Protein AF-A0A6M0QVZ8-F1 (afdb_monomer_lite)

Structure (mmCIF, N/CA/C/O backbone):
data_AF-A0A6M0QVZ8-F1
#
_entry.id   AF-A0A6M0QVZ8-F1
#
loop_
_atom_site.group_PDB
_atom_site.id
_atom_site.type_symbol
_atom_site.label_atom_id
_atom_site.label_alt_id
_atom_site.label_comp_id
_atom_site.label_asym_id
_atom_site.label_entity_id
_atom_site.label_seq_id
_atom_site.pdbx_PDB_ins_code
_atom_site.Cartn_x
_atom_site.Cartn_y
_atom_site.Cartn_z
_atom_site.occupancy
_atom_site.B_iso_or_equiv
_atom_site.auth_seq_id
_atom_site.auth_comp_id
_atom_site.auth_asym_id
_atom_site.auth_atom_id
_atom_site.pdbx_PDB_model_num
ATOM 1 N N . MET A 1 1 ? 9.422 -29.380 1.091 1.00 44.00 1 MET A N 1
ATOM 2 C CA . MET A 1 1 ? 10.441 -28.433 0.595 1.00 44.00 1 MET A CA 1
ATOM 3 C C . MET A 1 1 ? 9.765 -27.083 0.506 1.00 44.00 1 MET A C 1
ATOM 5 O O . MET A 1 1 ? 8.710 -27.016 -0.108 1.00 44.00 1 MET A O 1
ATOM 9 N N . THR A 1 2 ? 10.279 -26.068 1.195 1.00 66.38 2 THR A N 1
ATOM 10 C CA . THR A 1 2 ? 9.815 -24.686 1.028 1.00 66.38 2 THR A CA 1
ATOM 11 C C . THR A 1 2 ? 10.189 -24.216 -0.375 1.00 66.38 2 THR A C 1
ATOM 13 O O . THR A 1 2 ? 11.285 -24.520 -0.848 1.00 66.38 2 THR A O 1
ATOM 16 N N . GLU A 1 3 ? 9.277 -23.534 -1.065 1.00 75.44 3 GLU A N 1
ATOM 17 C CA . GLU A 1 3 ? 9.574 -22.976 -2.386 1.00 75.44 3 GLU A CA 1
ATOM 18 C C . GLU A 1 3 ? 10.752 -21.982 -2.286 1.00 75.44 3 GLU A C 1
ATOM 20 O O . GLU A 1 3 ? 10.872 -21.260 -1.284 1.00 75.44 3 GLU A O 1
ATOM 25 N N . PRO A 1 4 ? 11.669 -21.961 -3.272 1.00 84.06 4 PRO A N 1
ATOM 26 C CA . PRO A 1 4 ? 12.778 -21.015 -3.280 1.00 84.06 4 PRO A CA 1
ATOM 27 C C . PRO A 1 4 ? 12.235 -19.584 -3.328 1.00 84.06 4 PRO A C 1
ATOM 29 O O . PRO A 1 4 ? 11.342 -19.269 -4.110 1.00 84.06 4 PRO A O 1
ATOM 32 N N . MET A 1 5 ? 12.763 -18.721 -2.461 1.00 89.38 5 MET A N 1
ATOM 33 C CA . MET A 1 5 ? 12.290 -17.350 -2.292 1.00 89.38 5 MET A CA 1
ATOM 34 C C . MET A 1 5 ? 13.436 -16.451 -1.841 1.00 89.38 5 MET A C 1
ATOM 36 O O . MET A 1 5 ? 14.200 -16.847 -0.958 1.00 89.38 5 MET A O 1
ATOM 40 N N . ASN A 1 6 ? 13.544 -15.262 -2.438 1.00 91.56 6 ASN A N 1
ATOM 41 C CA . ASN A 1 6 ? 14.511 -14.245 -2.040 1.00 91.56 6 ASN A CA 1
ATOM 42 C C . ASN A 1 6 ? 14.346 -13.908 -0.547 1.00 91.56 6 ASN A C 1
ATOM 44 O O . ASN A 1 6 ? 13.226 -13.782 -0.046 1.00 91.56 6 ASN A O 1
ATOM 48 N N . GLU A 1 7 ? 15.470 -13.798 0.159 1.00 90.50 7 GLU A N 1
ATOM 49 C CA . GLU A 1 7 ? 15.498 -13.734 1.620 1.00 90.50 7 GLU A CA 1
ATOM 50 C C . GLU A 1 7 ? 14.922 -12.420 2.170 1.00 90.50 7 GLU A C 1
ATOM 52 O O . GLU A 1 7 ? 14.184 -12.452 3.156 1.00 90.50 7 GLU A O 1
ATOM 57 N N . ASP A 1 8 ? 15.167 -11.278 1.520 1.00 89.62 8 ASP A N 1
ATOM 58 C CA . ASP A 1 8 ? 14.584 -9.992 1.924 1.00 89.62 8 ASP A CA 1
ATOM 59 C C . ASP A 1 8 ? 13.060 -10.005 1.826 1.00 89.62 8 ASP A C 1
ATOM 61 O O . ASP A 1 8 ? 12.369 -9.575 2.755 1.00 89.62 8 ASP A O 1
ATOM 65 N N . LEU A 1 9 ? 12.519 -10.551 0.733 1.00 92.38 9 LEU A N 1
ATOM 66 C CA . LEU A 1 9 ? 11.072 -10.661 0.575 1.00 92.38 9 LEU A CA 1
ATOM 67 C C . LEU A 1 9 ? 10.489 -11.684 1.558 1.00 92.38 9 LEU A C 1
ATOM 69 O O . LEU A 1 9 ? 9.478 -11.403 2.207 1.00 92.38 9 LEU A O 1
ATOM 73 N N . ARG A 1 10 ? 11.150 -12.839 1.729 1.00 94.06 10 ARG A N 1
ATOM 74 C CA . ARG A 1 10 ? 10.747 -13.878 2.688 1.00 94.06 10 ARG A CA 1
ATOM 75 C C . ARG A 1 10 ? 10.616 -13.313 4.099 1.00 94.06 10 ARG A C 1
ATOM 77 O O . ARG A 1 10 ? 9.598 -13.552 4.744 1.00 94.06 10 ARG A O 1
ATOM 84 N N . ARG A 1 11 ? 11.596 -12.532 4.568 1.00 94.31 11 ARG A N 1
ATOM 85 C CA . ARG A 1 11 ? 11.562 -11.900 5.901 1.00 94.31 11 ARG A CA 1
ATOM 86 C C . ARG A 1 11 ? 10.326 -11.033 6.111 1.00 94.31 11 ARG A C 1
ATOM 88 O O . ARG A 1 11 ? 9.808 -10.983 7.222 1.00 94.31 11 ARG A O 1
ATOM 95 N N . VAL A 1 12 ? 9.843 -10.368 5.062 1.00 95.50 12 VAL A N 1
ATOM 96 C CA . VAL A 1 12 ? 8.622 -9.561 5.135 1.00 95.50 12 VAL A CA 1
ATOM 97 C C . VAL A 1 12 ? 7.388 -10.459 5.173 1.00 95.50 12 VAL A C 1
ATOM 99 O O . VAL A 1 12 ? 6.611 -10.375 6.125 1.00 95.50 12 VAL A O 1
ATOM 102 N N . VAL A 1 13 ? 7.201 -11.330 4.176 1.00 95.38 13 VAL A N 1
ATOM 103 C CA . VAL A 1 13 ? 5.939 -12.080 4.026 1.00 95.38 13 VAL A CA 1
ATOM 104 C C . VAL A 1 13 ? 5.769 -13.206 5.046 1.00 95.38 13 VAL A C 1
ATOM 106 O O . VAL A 1 13 ? 4.639 -13.562 5.377 1.00 95.38 13 VAL A O 1
ATOM 109 N N . GLU A 1 14 ? 6.867 -13.736 5.589 1.00 95.31 14 GLU A N 1
ATOM 110 C CA . GLU A 1 14 ? 6.849 -14.758 6.642 1.00 95.31 14 GLU A CA 1
ATOM 111 C C . GLU A 1 14 ? 6.973 -14.192 8.061 1.00 95.31 14 GLU A C 1
ATOM 113 O O . GLU A 1 14 ? 6.982 -14.963 9.028 1.00 95.31 14 GLU A O 1
ATOM 118 N N . SER A 1 15 ? 7.024 -12.863 8.205 1.00 96.31 15 SER A N 1
ATOM 119 C CA . SER A 1 15 ? 6.922 -12.213 9.514 1.00 96.31 15 SER A CA 1
ATOM 120 C C . SER A 1 15 ? 5.588 -12.543 10.192 1.00 96.31 15 SER A C 1
ATOM 122 O O . SER A 1 15 ? 4.581 -12.803 9.528 1.00 96.31 15 SER A O 1
ATOM 124 N N . ASN A 1 16 ? 5.559 -12.496 11.525 1.00 96.81 16 ASN A N 1
ATOM 125 C CA . ASN A 1 16 ? 4.337 -12.781 12.281 1.00 96.81 16 ASN A CA 1
ATOM 126 C C . ASN A 1 16 ? 3.203 -11.805 11.933 1.00 96.81 16 ASN A C 1
ATOM 128 O O . ASN A 1 16 ? 2.080 -12.242 11.726 1.00 96.81 16 ASN A O 1
ATOM 132 N N . MET A 1 17 ? 3.506 -10.514 11.748 1.00 96.12 17 MET A N 1
ATOM 133 C CA . MET A 1 17 ? 2.515 -9.532 11.286 1.00 96.12 17 MET A CA 1
ATOM 134 C C . MET A 1 17 ? 1.967 -9.883 9.899 1.00 96.12 17 MET A C 1
ATOM 136 O O . MET A 1 17 ? 0.767 -9.795 9.664 1.00 96.12 17 MET A O 1
ATOM 140 N N . ALA A 1 18 ? 2.818 -10.314 8.963 1.00 97.06 18 ALA A N 1
ATOM 141 C CA . ALA A 1 18 ? 2.336 -10.685 7.640 1.00 97.06 18 ALA A CA 1
ATOM 142 C C . ALA A 1 18 ? 1.493 -11.968 7.661 1.00 97.06 18 ALA A C 1
ATOM 144 O O . ALA A 1 18 ? 0.519 -12.065 6.919 1.00 97.06 18 ALA A O 1
ATOM 145 N N . LYS A 1 19 ? 1.833 -12.943 8.511 1.00 97.38 19 LYS A N 1
ATOM 146 C CA . LYS A 1 19 ? 1.004 -14.136 8.752 1.00 97.38 19 LYS A CA 1
ATOM 147 C C . LYS A 1 19 ? -0.358 -13.758 9.327 1.00 97.38 19 LYS A C 1
ATOM 149 O O . LYS A 1 19 ? -1.366 -14.137 8.742 1.00 97.38 19 LYS A O 1
ATOM 154 N N . TRP A 1 20 ? -0.368 -12.909 10.353 1.00 97.44 20 TRP A N 1
ATOM 155 C CA . TRP A 1 20 ? -1.579 -12.368 10.967 1.00 97.44 20 TRP A CA 1
ATOM 156 C C . TRP A 1 20 ? -2.523 -11.728 9.942 1.00 97.44 20 TRP A C 1
ATOM 158 O O . TRP A 1 20 ? -3.708 -12.053 9.886 1.00 97.44 20 TRP A O 1
ATOM 168 N N . VAL A 1 21 ? -1.986 -10.872 9.062 1.00 97.94 21 VAL A N 1
ATOM 169 C CA . VAL A 1 21 ? -2.771 -10.238 7.988 1.00 97.94 21 VAL A CA 1
ATOM 170 C C . VAL A 1 21 ? -3.310 -11.284 7.014 1.00 97.94 21 VAL A C 1
ATOM 172 O O . VAL A 1 21 ? -4.473 -11.213 6.625 1.00 97.94 21 VAL A O 1
ATOM 175 N N . ARG A 1 22 ? -2.484 -12.259 6.608 1.00 97.94 22 ARG A N 1
ATOM 176 C CA . ARG A 1 22 ? -2.878 -13.300 5.645 1.00 97.94 22 ARG A CA 1
ATOM 177 C C . ARG A 1 22 ? -3.995 -14.191 6.169 1.00 97.94 22 ARG A C 1
ATOM 179 O O . ARG A 1 22 ? -4.904 -14.507 5.410 1.00 97.94 22 ARG A O 1
ATOM 186 N N . GLU A 1 23 ? -3.950 -14.569 7.439 1.00 97.31 23 GLU A N 1
ATOM 187 C CA . GLU A 1 23 ? -4.995 -15.378 8.076 1.00 97.31 23 GLU A CA 1
ATOM 188 C C . GLU A 1 23 ? -6.338 -14.636 8.111 1.00 97.31 23 GLU A C 1
ATOM 190 O O . GLU A 1 23 ? -7.393 -15.233 7.897 1.00 97.31 23 GLU A O 1
ATOM 195 N N . ARG A 1 24 ? -6.300 -13.309 8.269 1.00 98.06 24 ARG A N 1
ATOM 196 C CA . ARG A 1 24 ? -7.487 -12.447 8.290 1.00 98.06 24 ARG A CA 1
ATOM 197 C C . ARG A 1 24 ? -8.003 -12.033 6.918 1.00 98.06 24 ARG A C 1
ATOM 199 O O . ARG A 1 24 ? -9.085 -11.465 6.840 1.00 98.06 24 ARG A O 1
ATOM 206 N N . ILE A 1 25 ? -7.328 -12.375 5.817 1.00 98.44 25 ILE A N 1
ATOM 207 C CA . ILE A 1 25 ? -7.862 -12.153 4.457 1.00 98.44 25 ILE A CA 1
ATOM 208 C C . ILE A 1 25 ? -9.250 -12.800 4.283 1.00 98.44 25 ILE A C 1
ATOM 210 O O . ILE A 1 25 ? -10.069 -12.316 3.499 1.00 98.44 25 ILE A O 1
ATOM 214 N N . GLU A 1 26 ? -9.549 -13.860 5.036 1.00 97.88 26 GLU A N 1
ATOM 215 C CA . GLU A 1 26 ? -10.830 -14.565 4.968 1.00 97.88 26 GLU A CA 1
ATOM 216 C C . GLU A 1 26 ? -12.038 -13.755 5.450 1.00 97.88 26 GLU A C 1
ATOM 218 O O . GLU A 1 26 ? -13.158 -14.047 5.030 1.00 97.88 26 GLU A O 1
ATOM 223 N N . ILE A 1 27 ? -11.839 -12.714 6.263 1.00 97.44 27 ILE A N 1
ATOM 224 C CA . ILE A 1 27 ? -12.940 -11.848 6.716 1.00 97.44 27 ILE A CA 1
ATOM 225 C C . ILE A 1 27 ? -13.372 -10.848 5.634 1.00 97.44 27 ILE A C 1
ATOM 227 O O . ILE A 1 27 ? -14.431 -10.226 5.736 1.00 97.44 27 ILE A O 1
ATOM 231 N N . LEU A 1 28 ? -12.524 -10.633 4.622 1.00 98.44 28 LEU A N 1
ATOM 232 C CA . LEU A 1 28 ? -12.759 -9.623 3.602 1.00 98.44 28 LEU A CA 1
ATOM 233 C C . LEU A 1 28 ? -13.979 -9.997 2.745 1.00 98.44 28 LEU A C 1
ATOM 235 O O . LEU A 1 28 ? -14.224 -11.181 2.489 1.00 98.44 28 LEU A O 1
ATOM 239 N N . PRO A 1 29 ? -14.706 -9.006 2.194 1.00 97.06 29 PRO A N 1
ATOM 240 C CA . PRO A 1 29 ? -15.721 -9.270 1.180 1.00 97.06 29 PRO A CA 1
ATOM 241 C C . PRO A 1 29 ? -15.155 -10.129 0.046 1.00 97.06 29 PRO A C 1
ATOM 243 O O . PRO A 1 29 ? -14.014 -9.932 -0.366 1.00 97.06 29 PRO A O 1
ATOM 246 N N . GLU A 1 30 ? -15.955 -11.034 -0.519 1.00 97.19 30 GLU A N 1
ATOM 247 C CA . GLU A 1 30 ? -15.489 -12.063 -1.464 1.00 97.19 30 GLU A CA 1
ATOM 248 C C . GLU A 1 30 ? -14.565 -11.520 -2.573 1.00 97.19 30 GLU A C 1
ATOM 250 O O . GLU A 1 30 ? -13.470 -12.037 -2.802 1.00 97.19 30 GLU A O 1
ATOM 255 N N . LYS A 1 31 ? -14.969 -10.426 -3.231 1.00 97.00 31 LYS A N 1
ATOM 256 C CA . LYS A 1 31 ? -14.158 -9.784 -4.275 1.00 97.00 31 LYS A CA 1
ATOM 257 C C . LYS A 1 31 ? -12.840 -9.218 -3.738 1.00 97.00 31 LYS A C 1
ATOM 259 O O . LYS A 1 31 ? -11.834 -9.315 -4.432 1.00 97.00 31 LYS A O 1
ATOM 264 N N . ALA A 1 32 ? -12.833 -8.634 -2.539 1.00 98.00 32 ALA A N 1
ATOM 265 C CA . ALA A 1 32 ? -11.618 -8.133 -1.898 1.00 98.00 32 ALA A CA 1
ATOM 266 C C . ALA A 1 32 ? -10.694 -9.288 -1.500 1.00 98.00 32 ALA A C 1
ATOM 268 O O . ALA A 1 32 ? -9.499 -9.229 -1.772 1.00 98.00 32 ALA A O 1
ATOM 269 N N . ARG A 1 33 ? -11.256 -10.376 -0.964 1.00 98.50 33 ARG A N 1
ATOM 270 C CA . ARG A 1 33 ? -10.526 -11.595 -0.607 1.00 98.50 33 ARG A CA 1
ATOM 271 C C . ARG A 1 33 ? -9.770 -12.191 -1.796 1.00 98.50 33 ARG A C 1
ATOM 273 O O . ARG A 1 33 ? -8.581 -12.474 -1.681 1.00 98.50 33 ARG A O 1
ATOM 280 N N . TYR A 1 34 ? -10.408 -12.322 -2.963 1.00 98.06 34 TYR A N 1
ATOM 281 C CA . TYR A 1 34 ? -9.721 -12.815 -4.167 1.00 98.06 34 TYR A CA 1
ATOM 282 C C . TYR A 1 34 ? -8.553 -11.920 -4.595 1.00 98.06 34 TYR A C 1
ATOM 284 O O . TYR A 1 34 ? -7.501 -12.423 -4.991 1.00 98.06 34 TYR A O 1
ATOM 292 N N . ARG A 1 35 ? -8.721 -10.596 -4.497 1.00 98.31 35 ARG A N 1
ATOM 293 C CA . ARG A 1 35 ? -7.663 -9.621 -4.801 1.00 98.31 35 ARG A CA 1
ATOM 294 C C . ARG A 1 35 ? -6.514 -9.710 -3.799 1.00 98.31 35 ARG A C 1
ATOM 296 O O . ARG A 1 35 ? -5.360 -9.739 -4.211 1.00 98.31 35 ARG A O 1
ATOM 303 N N . ALA A 1 36 ? -6.822 -9.836 -2.512 1.00 98.62 36 ALA A N 1
ATOM 304 C CA . ALA A 1 36 ? -5.834 -9.977 -1.451 1.00 98.62 36 ALA A CA 1
ATOM 305 C C . ALA A 1 36 ? -5.007 -11.265 -1.598 1.00 98.62 36 ALA A C 1
ATOM 307 O O . ALA A 1 36 ? -3.778 -11.210 -1.585 1.00 98.62 36 ALA A O 1
ATOM 308 N N . HIS A 1 37 ? -5.654 -12.407 -1.852 1.00 98.50 37 HIS A N 1
ATOM 309 C CA . HIS A 1 37 ? -4.953 -13.663 -2.153 1.00 98.50 37 HIS A CA 1
ATOM 310 C C . HIS A 1 37 ? -4.074 -13.552 -3.400 1.00 98.50 37 HIS A C 1
ATOM 312 O O . HIS A 1 37 ? -2.941 -14.035 -3.411 1.00 98.50 37 HIS A O 1
ATOM 318 N N . ASN A 1 38 ? -4.558 -12.874 -4.447 1.00 98.25 38 ASN A N 1
ATOM 319 C CA . ASN A 1 38 ? -3.757 -12.639 -5.643 1.00 98.25 38 ASN A CA 1
ATOM 320 C C . ASN A 1 38 ? -2.536 -11.751 -5.351 1.00 98.25 38 ASN A C 1
ATOM 322 O O . ASN A 1 38 ? -1.451 -12.060 -5.836 1.00 98.25 38 ASN A O 1
ATOM 326 N N . ALA A 1 39 ? -2.678 -10.712 -4.521 1.00 98.50 39 ALA A N 1
ATOM 327 C CA . ALA A 1 39 ? -1.566 -9.867 -4.088 1.00 98.50 39 ALA A CA 1
ATOM 328 C C . ALA A 1 39 ? -0.484 -10.681 -3.363 1.00 98.50 39 ALA A C 1
ATOM 330 O O . ALA A 1 39 ? 0.686 -10.623 -3.738 1.00 98.50 39 ALA A O 1
ATOM 331 N N . VAL A 1 40 ? -0.877 -11.511 -2.388 1.00 98.12 40 VAL A N 1
ATOM 332 C CA . VAL A 1 40 ? 0.046 -12.393 -1.654 1.00 98.12 40 VAL A CA 1
ATOM 333 C C . VAL A 1 40 ? 0.754 -13.352 -2.610 1.00 98.12 40 VAL A C 1
ATOM 335 O O . VAL A 1 40 ? 1.978 -13.455 -2.589 1.00 98.12 40 VAL A O 1
ATOM 338 N N . ARG A 1 41 ? 0.014 -14.014 -3.504 1.00 97.56 41 ARG A N 1
ATOM 339 C CA . ARG A 1 41 ? 0.598 -14.921 -4.501 1.00 97.56 41 ARG A CA 1
ATOM 340 C C . ARG A 1 41 ? 1.609 -14.216 -5.408 1.00 97.56 41 ARG A C 1
ATOM 342 O O . ARG A 1 41 ? 2.667 -14.772 -5.686 1.00 97.56 41 ARG A O 1
ATOM 349 N N . CYS A 1 42 ? 1.316 -12.987 -5.832 1.00 97.56 42 CYS A N 1
ATOM 350 C CA . CYS A 1 42 ? 2.236 -12.190 -6.639 1.00 97.56 42 CYS A CA 1
ATOM 351 C C . CYS A 1 42 ? 3.526 -11.837 -5.884 1.00 97.56 42 CYS A C 1
ATOM 353 O O . CYS A 1 42 ? 4.591 -11.855 -6.497 1.00 97.56 42 CYS A O 1
ATOM 355 N N . LEU A 1 43 ? 3.462 -11.588 -4.569 1.00 97.31 43 LEU A N 1
ATOM 356 C CA . LEU A 1 43 ? 4.657 -11.401 -3.735 1.00 97.31 43 LEU A CA 1
ATOM 357 C C . LEU A 1 43 ? 5.527 -12.666 -3.689 1.00 97.31 43 LEU A C 1
ATOM 359 O O . LEU A 1 43 ? 6.743 -12.573 -3.848 1.00 97.31 43 LEU A O 1
ATOM 363 N N . TYR A 1 44 ? 4.920 -13.848 -3.536 1.00 95.62 44 TYR A N 1
ATOM 364 C CA . TYR A 1 44 ? 5.658 -15.116 -3.605 1.00 95.62 44 TYR A CA 1
ATOM 365 C C . TYR A 1 44 ? 6.310 -15.325 -4.974 1.00 95.62 44 TYR A C 1
ATOM 367 O O . TYR A 1 44 ? 7.490 -15.663 -5.037 1.00 95.62 44 TYR A O 1
ATOM 375 N N . TRP A 1 45 ? 5.593 -15.058 -6.070 1.00 95.69 45 TRP A N 1
ATOM 376 C CA . TRP A 1 45 ? 6.168 -15.144 -7.416 1.00 95.69 45 TRP A CA 1
ATOM 377 C C . TRP A 1 45 ? 7.310 -14.150 -7.626 1.00 95.69 45 TRP A C 1
ATOM 379 O O . TRP A 1 45 ? 8.345 -14.539 -8.159 1.00 95.69 45 TRP A O 1
ATOM 389 N N . ALA A 1 46 ? 7.176 -12.905 -7.162 1.00 94.75 46 ALA A N 1
ATOM 390 C CA . ALA A 1 46 ? 8.260 -11.926 -7.210 1.00 94.75 46 ALA A CA 1
ATOM 391 C C . ALA A 1 46 ? 9.508 -12.422 -6.464 1.00 94.75 46 ALA A C 1
ATOM 393 O O . ALA A 1 46 ? 10.608 -12.395 -7.014 1.00 94.75 46 ALA A O 1
ATOM 394 N N . GLY A 1 47 ? 9.328 -12.929 -5.240 1.00 93.00 47 GLY A N 1
ATOM 395 C CA . GLY A 1 47 ? 10.417 -13.469 -4.430 1.00 93.00 47 GLY A CA 1
ATOM 396 C C . GLY A 1 47 ? 11.064 -14.707 -5.051 1.00 93.00 47 GLY A C 1
ATOM 397 O O . GLY A 1 47 ? 12.284 -14.833 -5.010 1.00 93.00 47 GLY A O 1
ATOM 398 N N . GLY A 1 48 ? 10.273 -15.597 -5.653 1.00 92.44 48 GLY A N 1
ATOM 399 C CA . GLY A 1 48 ? 10.762 -16.775 -6.371 1.00 92.44 48 GLY A CA 1
ATOM 400 C C . GLY A 1 48 ? 11.573 -16.410 -7.614 1.00 92.44 48 GLY A C 1
ATOM 401 O O . GLY A 1 48 ? 12.698 -16.879 -7.774 1.00 92.44 48 GLY A O 1
ATOM 402 N N . ILE A 1 49 ? 11.053 -15.510 -8.457 1.00 91.75 49 ILE A N 1
ATOM 403 C CA . ILE A 1 49 ? 11.747 -15.019 -9.660 1.00 91.75 49 ILE A CA 1
ATOM 404 C C . ILE A 1 49 ? 13.065 -14.341 -9.281 1.00 91.75 49 ILE A C 1
ATOM 406 O O . ILE A 1 49 ? 14.080 -14.581 -9.928 1.00 91.75 49 ILE A O 1
ATOM 410 N N . ALA A 1 50 ? 13.074 -13.546 -8.209 1.00 89.88 50 ALA A N 1
ATOM 411 C CA . ALA A 1 50 ? 14.281 -12.876 -7.738 1.00 89.88 50 ALA A CA 1
ATOM 412 C C . ALA A 1 50 ? 15.402 -13.846 -7.321 1.00 89.88 50 ALA A C 1
ATOM 414 O O . ALA A 1 50 ? 16.569 -13.488 -7.424 1.00 89.88 50 ALA A O 1
ATOM 415 N N . THR A 1 51 ? 15.099 -15.091 -6.925 1.00 87.94 51 THR A N 1
ATOM 416 C CA . THR A 1 51 ? 16.162 -16.085 -6.646 1.00 87.94 51 THR A CA 1
ATOM 417 C C . THR A 1 51 ? 16.953 -16.505 -7.881 1.00 87.94 51 THR A C 1
ATOM 419 O O . THR A 1 51 ? 18.034 -17.074 -7.757 1.00 87.94 51 THR A O 1
ATOM 422 N N . LEU A 1 52 ? 16.425 -16.234 -9.076 1.00 84.44 52 LEU A N 1
ATOM 423 C CA . LEU A 1 52 ? 17.083 -16.560 -10.335 1.00 84.44 52 LEU A CA 1
ATOM 424 C C . LEU A 1 52 ? 18.118 -15.502 -10.739 1.00 84.44 52 LEU A C 1
ATOM 426 O O . LEU A 1 52 ? 18.843 -15.718 -11.709 1.00 84.44 52 LEU A O 1
ATOM 430 N N . GLU A 1 53 ? 18.218 -14.378 -10.025 1.00 72.31 53 GLU A N 1
ATOM 431 C CA . GLU A 1 53 ? 19.157 -13.303 -10.358 1.00 72.31 53 GLU A CA 1
ATOM 432 C C . GLU A 1 53 ? 20.625 -13.768 -10.352 1.00 72.31 53 GLU A C 1
ATOM 434 O O . GLU A 1 53 ? 21.378 -13.408 -11.254 1.00 72.31 53 GLU A O 1
ATOM 439 N N . ASP A 1 54 ? 20.997 -14.666 -9.436 1.00 61.09 54 ASP A N 1
ATOM 440 C CA . ASP A 1 54 ? 22.353 -15.233 -9.349 1.00 61.09 54 ASP A CA 1
ATOM 441 C C . ASP A 1 54 ? 22.631 -16.340 -10.388 1.00 61.09 54 ASP A C 1
ATOM 443 O O . ASP A 1 54 ? 23.729 -16.906 -10.455 1.00 61.09 54 ASP A O 1
ATOM 447 N N . THR A 1 55 ? 21.650 -16.692 -11.227 1.00 55.97 55 THR A N 1
ATOM 448 C CA . THR A 1 55 ? 21.790 -17.792 -12.187 1.00 55.97 55 THR A CA 1
ATOM 449 C C . THR A 1 55 ? 22.363 -17.311 -13.522 1.00 55.97 55 THR A C 1
ATOM 451 O O . THR A 1 55 ? 21.640 -16.858 -14.392 1.00 55.97 55 THR A O 1
ATOM 454 N N . LYS A 1 56 ? 23.684 -17.456 -13.715 1.00 50.66 56 LYS A N 1
ATOM 455 C CA . LYS A 1 56 ? 24.385 -17.521 -15.025 1.00 50.66 56 LYS A CA 1
ATOM 456 C C . LYS A 1 56 ? 23.980 -16.504 -16.122 1.00 50.66 56 LYS A C 1
ATOM 458 O O . LYS A 1 56 ? 24.139 -16.808 -17.304 1.00 50.66 56 LYS A O 1
ATOM 463 N N . TYR A 1 57 ? 23.520 -15.304 -15.792 1.00 52.88 57 TYR A N 1
ATOM 464 C CA . TYR A 1 57 ? 23.385 -14.245 -16.793 1.00 52.88 57 TYR A CA 1
ATOM 465 C C . TYR A 1 57 ? 24.702 -13.485 -16.938 1.00 52.88 57 TYR A C 1
ATOM 467 O O . TYR A 1 57 ? 25.460 -13.341 -15.977 1.00 52.88 57 TYR A O 1
ATOM 475 N N . ARG A 1 58 ? 25.027 -13.066 -18.167 1.00 53.50 58 ARG A N 1
ATOM 476 C CA . ARG A 1 58 ? 26.263 -12.319 -18.428 1.00 53.50 58 ARG A CA 1
ATOM 477 C C . ARG A 1 58 ? 26.224 -11.007 -17.650 1.00 53.50 58 ARG A C 1
ATOM 479 O O . ARG A 1 58 ? 25.159 -10.430 -17.450 1.00 53.50 58 ARG A O 1
ATOM 486 N N . GLU A 1 59 ? 27.386 -10.524 -17.230 1.00 47.31 59 GLU A N 1
ATOM 487 C CA . GLU A 1 59 ? 27.528 -9.196 -16.636 1.00 47.31 59 GLU A CA 1
ATOM 488 C C . GLU A 1 59 ? 26.833 -8.150 -17.537 1.00 47.31 59 GLU A C 1
ATOM 490 O O . GLU A 1 59 ? 27.196 -7.987 -18.700 1.00 47.31 59 GLU A O 1
ATOM 495 N N . GLY A 1 60 ? 25.763 -7.519 -17.033 1.00 53.66 60 GLY A N 1
ATOM 496 C CA . GLY A 1 60 ? 24.909 -6.584 -17.789 1.00 53.66 60 GLY A CA 1
ATOM 497 C C . GLY A 1 60 ? 23.530 -7.117 -18.218 1.00 53.66 60 GLY A C 1
ATOM 498 O O . GLY A 1 60 ? 22.637 -6.319 -18.493 1.00 53.66 60 GLY A O 1
ATOM 499 N N . GLU A 1 61 ? 23.290 -8.430 -18.196 1.00 56.38 61 GLU A N 1
ATOM 500 C CA . GLU A 1 61 ? 22.001 -9.050 -18.541 1.00 56.38 61 GLU A CA 1
ATOM 501 C C . GLU A 1 61 ? 21.150 -9.276 -17.274 1.00 56.38 61 GLU A C 1
ATOM 503 O O . GLU A 1 61 ? 20.997 -10.384 -16.772 1.00 56.38 61 GLU A O 1
ATOM 508 N N . ARG A 1 62 ? 20.582 -8.201 -16.716 1.00 62.16 62 ARG A N 1
ATOM 509 C CA . ARG A 1 62 ? 19.742 -8.220 -15.494 1.00 62.16 62 ARG A CA 1
ATOM 510 C C . ARG A 1 62 ? 18.322 -8.763 -15.746 1.00 62.16 62 ARG A C 1
ATOM 512 O O . ARG A 1 62 ? 17.327 -8.120 -15.413 1.00 62.16 62 ARG A O 1
ATOM 519 N N . GLY A 1 63 ? 18.223 -9.937 -16.369 1.00 66.50 63 GLY A N 1
ATOM 520 C CA . GLY A 1 63 ? 16.993 -10.448 -16.988 1.00 66.50 63 GLY A CA 1
ATOM 521 C C . GLY A 1 63 ? 15.812 -10.664 -16.036 1.00 66.50 63 GLY A C 1
ATOM 522 O O . GLY A 1 63 ? 14.672 -10.421 -16.426 1.00 66.50 63 GLY A O 1
ATOM 523 N N . TYR A 1 64 ? 16.056 -11.067 -14.784 1.00 82.38 64 TYR A N 1
ATOM 524 C CA . TYR A 1 64 ? 14.982 -11.410 -13.838 1.00 82.38 64 TYR A CA 1
ATOM 525 C C . TYR A 1 64 ? 14.498 -10.253 -12.957 1.00 82.38 64 TYR A C 1
ATOM 527 O O . TYR A 1 64 ? 13.446 -10.371 -12.326 1.00 82.38 64 TYR A O 1
ATOM 535 N N . ARG A 1 65 ? 15.190 -9.106 -12.963 1.00 87.00 65 ARG A N 1
ATOM 536 C CA . ARG A 1 65 ? 14.760 -7.923 -12.200 1.00 87.00 65 ARG A CA 1
ATOM 537 C C . ARG A 1 65 ? 13.446 -7.368 -12.727 1.00 87.00 65 ARG A C 1
ATOM 539 O O . ARG A 1 65 ? 12.538 -7.090 -11.957 1.00 87.00 65 ARG A O 1
ATOM 546 N N . VAL A 1 66 ? 13.328 -7.266 -14.050 1.00 88.19 66 VAL A N 1
ATOM 547 C CA . VAL A 1 66 ? 12.108 -6.823 -14.739 1.00 88.19 66 VAL A CA 1
ATOM 548 C C . VAL A 1 66 ? 10.885 -7.661 -14.346 1.00 88.19 66 VAL A C 1
ATOM 550 O O . VAL A 1 66 ? 9.942 -7.088 -13.800 1.00 88.19 66 VAL A O 1
ATOM 553 N N . PRO A 1 67 ? 10.859 -8.994 -14.546 1.00 90.12 67 PRO A N 1
ATOM 554 C CA . PRO A 1 67 ? 9.696 -9.794 -14.178 1.00 90.12 67 PRO A CA 1
ATOM 555 C C . PRO A 1 67 ? 9.453 -9.832 -12.660 1.00 90.12 67 PRO A C 1
ATOM 557 O O . PRO A 1 67 ? 8.294 -9.825 -12.248 1.00 90.12 67 PRO A O 1
ATOM 560 N N . ALA A 1 68 ? 10.491 -9.797 -11.814 1.00 91.81 68 ALA A N 1
ATOM 561 C CA . ALA A 1 68 ? 10.307 -9.693 -10.362 1.00 91.81 68 ALA A CA 1
ATOM 562 C C . ALA A 1 68 ? 9.613 -8.374 -9.971 1.00 91.81 68 ALA A C 1
ATOM 564 O O . ALA A 1 68 ? 8.612 -8.384 -9.254 1.00 91.81 68 ALA A O 1
ATOM 565 N N . THR A 1 69 ? 10.077 -7.240 -10.503 1.00 91.12 69 THR A N 1
ATOM 566 C CA . THR A 1 69 ? 9.470 -5.920 -10.278 1.00 91.12 69 THR A CA 1
ATOM 567 C C . THR A 1 69 ? 8.065 -5.816 -10.879 1.00 91.12 69 THR A C 1
ATOM 569 O O . THR A 1 69 ? 7.177 -5.217 -10.269 1.00 91.12 69 THR A O 1
ATOM 572 N N . PHE A 1 70 ? 7.804 -6.446 -12.028 1.00 92.56 70 PHE A N 1
ATOM 573 C CA . PHE A 1 70 ? 6.449 -6.556 -12.576 1.00 92.56 70 PHE A CA 1
ATOM 574 C C . PHE A 1 70 ? 5.512 -7.248 -11.578 1.00 92.56 70 PHE A C 1
ATOM 576 O O . PHE A 1 70 ? 4.419 -6.755 -11.298 1.00 92.56 70 PHE A O 1
ATOM 583 N N . MET A 1 71 ? 5.948 -8.368 -10.997 1.00 94.88 71 MET A N 1
ATOM 584 C CA . MET A 1 71 ? 5.141 -9.100 -10.027 1.00 94.88 71 MET A CA 1
ATOM 585 C C . MET A 1 71 ? 4.940 -8.329 -8.716 1.00 94.88 71 MET A C 1
ATOM 587 O O . MET A 1 71 ? 3.831 -8.337 -8.182 1.00 94.88 71 MET A O 1
ATOM 591 N N . LEU A 1 72 ? 5.958 -7.607 -8.234 1.00 94.38 72 LEU A N 1
ATOM 592 C CA . LEU A 1 72 ? 5.843 -6.714 -7.071 1.00 94.38 72 LEU A CA 1
ATOM 593 C C . LEU A 1 72 ? 4.818 -5.600 -7.290 1.00 94.38 72 LEU A C 1
ATOM 595 O O . LEU A 1 72 ? 3.932 -5.386 -6.464 1.00 94.38 72 LEU A O 1
ATOM 599 N N . THR A 1 73 ? 4.931 -4.888 -8.412 1.00 94.06 73 THR A N 1
ATOM 600 C CA . THR A 1 73 ? 4.016 -3.787 -8.744 1.00 94.06 73 THR A CA 1
ATOM 601 C C . THR A 1 73 ? 2.591 -4.301 -8.923 1.00 94.06 73 THR A C 1
ATOM 603 O O . THR A 1 73 ? 1.649 -3.687 -8.421 1.00 94.06 73 THR A O 1
ATOM 606 N N . HIS A 1 74 ? 2.423 -5.474 -9.543 1.00 95.38 74 HIS A N 1
ATOM 607 C CA . HIS A 1 74 ? 1.121 -6.124 -9.641 1.00 95.38 74 HIS A CA 1
ATOM 608 C C . HIS A 1 74 ? 0.561 -6.538 -8.269 1.00 95.38 74 HIS A C 1
ATOM 610 O O . HIS A 1 74 ? -0.636 -6.385 -8.035 1.00 95.38 74 HIS A O 1
ATOM 616 N N . ALA A 1 75 ? 1.399 -6.999 -7.337 1.00 97.56 75 ALA A N 1
ATOM 617 C CA . ALA A 1 75 ? 0.957 -7.331 -5.985 1.00 97.56 75 ALA A CA 1
ATOM 618 C C . ALA A 1 75 ? 0.360 -6.117 -5.257 1.00 97.56 75 ALA A C 1
ATOM 620 O O . ALA A 1 75 ? -0.751 -6.197 -4.732 1.00 97.56 75 ALA A O 1
ATOM 621 N N . LEU A 1 76 ? 1.056 -4.976 -5.286 1.00 97.44 76 LEU A N 1
ATOM 622 C CA . LEU A 1 76 ? 0.576 -3.736 -4.672 1.00 97.44 76 LEU A CA 1
ATOM 623 C C . LEU A 1 76 ? -0.727 -3.248 -5.318 1.00 97.44 76 LEU A C 1
ATOM 625 O O . LEU A 1 76 ? -1.660 -2.831 -4.635 1.00 97.44 76 LEU A O 1
ATOM 629 N N . GLU A 1 77 ? -0.808 -3.329 -6.641 1.00 96.50 77 GLU A N 1
ATOM 630 C CA . GLU A 1 77 ? -2.005 -3.025 -7.417 1.00 96.50 77 GLU A CA 1
ATOM 631 C C . GLU A 1 77 ? -3.231 -3.872 -7.014 1.00 96.50 77 GLU A C 1
ATOM 633 O O . GLU A 1 77 ? -4.360 -3.378 -6.986 1.00 96.50 77 GLU A O 1
ATOM 638 N N . GLU A 1 78 ? -3.041 -5.161 -6.739 1.00 98.12 78 GLU A N 1
ATOM 639 C CA . GLU A 1 78 ? -4.117 -6.047 -6.286 1.00 98.12 78 GLU A CA 1
ATOM 640 C C . GLU A 1 78 ? -4.469 -5.795 -4.815 1.00 98.12 78 GLU A C 1
ATOM 642 O O . GLU A 1 78 ? -5.650 -5.814 -4.462 1.00 98.12 78 GLU A O 1
ATOM 647 N N . ALA A 1 79 ? -3.488 -5.455 -3.974 1.00 98.62 79 ALA A N 1
ATOM 648 C CA . ALA A 1 79 ? -3.731 -5.055 -2.591 1.00 98.62 79 ALA A CA 1
ATOM 649 C C . ALA A 1 79 ? -4.584 -3.780 -2.509 1.00 98.62 79 ALA A C 1
ATOM 651 O O . ALA A 1 79 ? -5.567 -3.746 -1.769 1.00 98.62 79 ALA A O 1
ATOM 652 N N . VAL A 1 80 ? -4.293 -2.755 -3.321 1.00 98.31 80 VAL A N 1
ATOM 653 C CA . VAL A 1 80 ? -5.134 -1.545 -3.345 1.00 98.31 80 VAL A CA 1
ATOM 654 C C . VAL A 1 80 ? -6.519 -1.812 -3.932 1.00 98.31 80 VAL A C 1
ATOM 656 O O . VAL A 1 80 ? -7.498 -1.196 -3.513 1.00 98.31 80 VAL A O 1
ATOM 659 N N . ALA A 1 81 ? -6.647 -2.760 -4.866 1.00 98.19 81 ALA A N 1
ATOM 660 C CA . ALA A 1 81 ? -7.956 -3.188 -5.348 1.00 98.19 81 ALA A CA 1
ATOM 661 C C . ALA A 1 81 ? -8.770 -3.866 -4.232 1.00 98.19 81 ALA A C 1
ATOM 663 O O . ALA A 1 81 ? -9.964 -3.588 -4.107 1.00 98.19 81 ALA A O 1
ATOM 664 N N . ALA A 1 82 ? -8.133 -4.700 -3.400 1.00 98.62 82 ALA A N 1
ATOM 665 C CA . ALA A 1 82 ? -8.758 -5.271 -2.209 1.00 98.62 82 ALA A CA 1
ATOM 666 C C . ALA A 1 82 ? -9.206 -4.169 -1.236 1.00 98.62 82 ALA A C 1
ATOM 668 O O . ALA A 1 82 ? -10.373 -4.148 -0.855 1.00 98.62 82 ALA A O 1
ATOM 669 N N . LEU A 1 83 ? -8.329 -3.203 -0.935 1.00 98.50 83 LEU A N 1
ATOM 670 C CA . LEU A 1 83 ? -8.629 -2.051 -0.078 1.00 98.50 83 LEU A CA 1
ATOM 671 C C . LEU A 1 83 ? -9.864 -1.275 -0.555 1.00 98.50 83 LEU A C 1
ATOM 673 O O . LEU A 1 83 ? -10.770 -1.014 0.233 1.00 98.50 83 LEU A O 1
ATOM 677 N N . VAL A 1 84 ? -9.935 -0.925 -1.844 1.00 98.25 84 VAL A N 1
ATOM 678 C CA . VAL A 1 84 ? -11.077 -0.175 -2.396 1.00 98.25 84 VAL A CA 1
ATOM 679 C C . VAL A 1 84 ? -12.371 -0.978 -2.285 1.00 98.25 84 VAL A C 1
ATOM 681 O O . VAL A 1 84 ? -13.417 -0.411 -1.963 1.00 98.25 84 VAL A O 1
ATOM 684 N N . VAL A 1 85 ? -12.328 -2.285 -2.553 1.00 97.94 85 VAL A N 1
ATOM 685 C CA . VAL A 1 85 ? -13.511 -3.146 -2.424 1.00 97.94 85 VAL A CA 1
ATOM 686 C C . VAL A 1 85 ? -13.946 -3.252 -0.960 1.00 97.94 85 VAL A C 1
ATOM 688 O O . VAL A 1 85 ? -15.127 -3.047 -0.690 1.00 97.94 85 VAL A O 1
ATOM 691 N N . SER A 1 86 ? -13.024 -3.476 -0.020 1.00 97.88 86 SER A N 1
ATOM 692 C CA . SER A 1 86 ? -13.326 -3.475 1.419 1.00 97.88 86 SER A CA 1
ATOM 693 C C . SER A 1 86 ? -13.929 -2.144 1.864 1.00 97.88 86 SER A C 1
ATOM 695 O O . SER A 1 86 ? -15.001 -2.118 2.461 1.00 97.88 86 SER A O 1
ATOM 697 N N . ALA A 1 87 ? -13.328 -1.019 1.472 1.00 97.44 87 ALA A N 1
ATOM 698 C CA . ALA A 1 87 ? -13.829 0.313 1.797 1.00 97.44 87 ALA A CA 1
ATOM 699 C C . ALA A 1 87 ? -15.271 0.539 1.296 1.00 97.44 87 ALA A C 1
ATOM 701 O O . ALA A 1 87 ? -16.102 1.099 2.017 1.00 97.44 87 ALA A O 1
ATOM 702 N N . ARG A 1 88 ? -15.614 0.065 0.087 1.00 96.56 88 ARG A N 1
ATOM 703 C CA . ARG A 1 88 ? -16.987 0.163 -0.452 1.00 96.56 88 ARG A CA 1
ATOM 704 C C . ARG A 1 88 ? -18.015 -0.598 0.385 1.00 96.56 88 ARG A C 1
ATOM 706 O O . ARG A 1 88 ? -19.148 -0.127 0.495 1.00 96.56 88 ARG A O 1
ATOM 713 N N . GLU A 1 89 ? -17.633 -1.741 0.946 1.00 96.25 89 GLU A N 1
ATOM 714 C CA . GLU A 1 89 ? -18.516 -2.614 1.732 1.00 96.25 89 GLU A CA 1
ATOM 715 C C . GLU A 1 89 ? -18.528 -2.289 3.237 1.00 96.25 89 GLU A C 1
ATOM 717 O O . GLU A 1 89 ? -19.424 -2.747 3.954 1.00 96.25 89 GLU A O 1
ATOM 722 N N . SER A 1 90 ? -17.591 -1.457 3.704 1.00 94.69 90 SER A N 1
ATOM 723 C CA . SER A 1 90 ? -17.417 -1.096 5.119 1.00 94.69 90 SER A CA 1
ATOM 724 C C . SER A 1 90 ? -17.807 0.344 5.482 1.00 94.69 90 SER A C 1
ATOM 726 O O . SER A 1 90 ? -17.438 0.830 6.544 1.00 94.69 90 SER A O 1
ATOM 728 N N . GLY A 1 91 ? -18.573 1.037 4.631 1.00 93.38 91 GLY A N 1
ATOM 729 C CA . GLY A 1 91 ? -19.145 2.358 4.955 1.00 93.38 91 GLY A CA 1
ATOM 730 C C . GLY A 1 91 ? -18.556 3.543 4.184 1.00 93.38 91 GLY A C 1
ATOM 731 O O . GLY A 1 91 ? -19.122 4.630 4.218 1.00 93.38 91 GLY A O 1
ATOM 732 N N . TYR A 1 92 ? -17.513 3.337 3.375 1.00 95.88 92 TYR A N 1
ATOM 733 C CA . TYR A 1 92 ? -16.869 4.390 2.572 1.00 95.88 92 TYR A CA 1
ATOM 734 C C . TYR A 1 92 ? -17.379 4.434 1.124 1.00 95.88 92 TYR A C 1
ATOM 736 O O . TYR A 1 92 ? -16.700 4.933 0.221 1.00 95.88 92 TYR A O 1
ATOM 744 N N . ARG A 1 93 ? -18.579 3.900 0.863 1.00 94.75 93 ARG A N 1
ATOM 745 C CA . ARG A 1 93 ? -19.129 3.698 -0.491 1.00 94.75 93 ARG A CA 1
ATOM 746 C C . ARG A 1 93 ? -19.075 4.956 -1.361 1.00 94.75 93 ARG A C 1
ATOM 748 O O . ARG A 1 93 ? -18.668 4.877 -2.520 1.00 94.75 93 ARG A O 1
ATOM 755 N N . GLU A 1 94 ? -19.448 6.109 -0.811 1.00 94.69 94 GLU A N 1
ATOM 756 C CA . GLU A 1 94 ? -19.565 7.366 -1.563 1.00 94.69 94 GLU A CA 1
ATOM 757 C C . GLU A 1 94 ? -18.228 7.891 -2.098 1.00 94.69 94 GLU A C 1
ATOM 759 O O . GLU A 1 94 ? -18.177 8.452 -3.199 1.00 94.69 94 GLU A O 1
ATOM 764 N N . VAL A 1 95 ? -17.139 7.688 -1.352 1.00 94.56 95 VAL A N 1
ATOM 765 C CA . VAL A 1 95 ? -15.787 8.060 -1.785 1.00 94.56 95 VAL A CA 1
ATOM 766 C C . VAL A 1 95 ? -15.146 6.937 -2.603 1.00 94.56 95 VAL A C 1
ATOM 768 O O . VAL A 1 95 ? -14.639 7.186 -3.697 1.00 94.56 95 VAL A O 1
ATOM 771 N N . ALA A 1 96 ? -15.261 5.684 -2.161 1.00 95.81 96 ALA A N 1
ATOM 772 C CA . ALA A 1 96 ? -14.602 4.540 -2.785 1.00 95.81 96 ALA A CA 1
ATOM 773 C C . ALA A 1 96 ? -15.169 4.179 -4.172 1.00 95.81 96 ALA A C 1
ATOM 775 O O . ALA A 1 96 ? -14.469 3.589 -4.998 1.00 95.81 96 ALA A O 1
ATOM 776 N N . ARG A 1 97 ? -16.418 4.552 -4.490 1.00 95.81 97 ARG A N 1
ATOM 777 C CA . ARG A 1 97 ? -16.976 4.400 -5.851 1.00 95.81 97 ARG A CA 1
ATOM 778 C C . ARG A 1 97 ? -16.331 5.331 -6.883 1.00 95.81 97 ARG A C 1
ATOM 780 O O . ARG A 1 97 ? -16.401 5.050 -8.075 1.00 95.81 97 ARG A O 1
ATOM 787 N N . LYS A 1 98 ? -15.718 6.439 -6.443 1.00 96.75 98 LYS A N 1
ATOM 788 C CA . LYS A 1 98 ? -15.053 7.403 -7.337 1.00 96.75 98 LYS A CA 1
ATOM 789 C C . LYS A 1 98 ? -13.713 6.867 -7.847 1.00 96.75 98 LYS A C 1
ATOM 791 O O . LYS A 1 98 ? -13.314 7.191 -8.962 1.00 96.75 98 LYS A O 1
ATOM 796 N N . VAL A 1 99 ? -13.068 5.994 -7.072 1.00 96.56 99 VAL A N 1
ATOM 797 C CA . VAL A 1 99 ? -11.868 5.259 -7.480 1.00 96.56 99 VAL A CA 1
ATOM 798 C C . VAL A 1 99 ? -12.294 4.024 -8.273 1.00 96.56 99 VAL A C 1
ATOM 800 O O . VAL A 1 99 ? -12.762 3.035 -7.712 1.00 96.56 99 VAL A O 1
ATOM 803 N N . ARG A 1 100 ? -12.169 4.081 -9.600 1.00 94.25 100 ARG A N 1
ATOM 804 C CA . ARG A 1 100 ? -12.483 2.963 -10.509 1.00 94.25 100 ARG A CA 1
ATOM 805 C C . ARG A 1 100 ? -11.273 2.040 -10.632 1.00 94.25 100 ARG A C 1
ATOM 807 O O . ARG A 1 100 ? -10.340 2.394 -11.334 1.00 94.25 100 ARG A O 1
ATOM 814 N N . ILE A 1 101 ? -11.281 0.883 -9.978 1.00 92.50 101 ILE A N 1
ATOM 815 C CA . ILE A 1 101 ? -10.148 -0.066 -9.982 1.00 92.50 101 ILE A CA 1
ATOM 816 C C . ILE A 1 101 ? -9.914 -0.735 -11.345 1.00 92.50 101 ILE A C 1
ATOM 818 O O . ILE A 1 101 ? -8.838 -1.272 -11.592 1.00 92.50 101 ILE A O 1
ATOM 822 N N . GLU A 1 102 ? -10.910 -0.697 -12.231 1.00 92.12 102 GLU A N 1
ATOM 823 C CA . GLU A 1 102 ? -10.807 -1.137 -13.624 1.00 92.12 102 GLU A CA 1
ATOM 824 C C . GLU A 1 102 ? -10.071 -0.108 -14.495 1.00 92.12 102 GLU A C 1
ATOM 826 O O . GLU A 1 102 ? -9.579 -0.437 -15.571 1.00 92.12 102 GLU A O 1
ATOM 831 N N . ASP A 1 103 ? -9.996 1.142 -14.033 1.00 93.44 103 ASP A N 1
ATOM 832 C CA . ASP A 1 103 ? -9.189 2.181 -14.654 1.00 93.44 103 ASP A CA 1
ATOM 833 C C . ASP A 1 103 ? -7.754 2.061 -14.144 1.00 93.44 103 ASP A C 1
ATOM 835 O O . ASP A 1 103 ? -7.463 2.311 -12.968 1.00 93.44 103 ASP A O 1
ATOM 839 N N . HIS A 1 104 ? -6.854 1.674 -15.046 1.00 90.56 104 HIS A N 1
ATOM 840 C CA . HIS A 1 104 ? -5.461 1.426 -14.705 1.00 90.56 104 HIS A CA 1
ATOM 841 C C . HIS A 1 104 ? -4.799 2.640 -14.040 1.00 90.56 104 HIS A C 1
ATOM 843 O O . HIS A 1 104 ? -4.071 2.448 -13.072 1.00 90.56 104 HIS A O 1
ATOM 849 N N . TYR A 1 105 ? -5.127 3.870 -14.457 1.00 93.62 105 TYR A N 1
ATOM 850 C CA . TYR A 1 105 ? -4.550 5.083 -13.870 1.00 93.62 105 TYR A CA 1
ATOM 851 C C . TYR A 1 105 ? -5.026 5.329 -12.442 1.00 93.62 105 TYR A C 1
ATOM 853 O O . TYR A 1 105 ? -4.242 5.780 -11.617 1.00 93.62 105 TYR A O 1
ATOM 861 N N . HIS A 1 106 ? -6.283 5.019 -12.106 1.00 94.81 106 HIS A N 1
ATOM 862 C CA . HIS A 1 106 ? -6.715 5.079 -10.705 1.00 94.81 106 HIS A CA 1
ATOM 863 C C . HIS A 1 106 ? -5.974 4.050 -9.858 1.00 94.81 106 HIS A C 1
ATOM 865 O O . HIS A 1 106 ? -5.543 4.374 -8.754 1.00 94.81 106 HIS A O 1
ATOM 871 N N . LYS A 1 107 ? -5.833 2.820 -10.368 1.00 94.38 107 LYS A N 1
ATOM 872 C CA . LYS A 1 107 ? -5.188 1.736 -9.625 1.00 94.38 107 LYS A CA 1
ATOM 873 C C . LYS A 1 107 ? -3.720 2.063 -9.342 1.00 94.38 107 LYS A C 1
ATOM 875 O O . LYS A 1 107 ? -3.309 2.002 -8.190 1.00 94.38 107 LYS A O 1
ATOM 880 N N . THR A 1 108 ? -2.966 2.493 -10.354 1.00 94.06 108 THR A N 1
ATOM 881 C CA . THR A 1 108 ? -1.546 2.846 -10.196 1.00 94.06 108 THR A CA 1
ATOM 882 C C . THR A 1 108 ? -1.340 4.123 -9.383 1.00 94.06 108 THR A C 1
ATOM 884 O O . THR A 1 108 ? -0.422 4.170 -8.568 1.00 94.06 108 THR A O 1
ATOM 887 N N . THR A 1 109 ? -2.213 5.131 -9.529 1.00 96.56 109 THR A N 1
ATOM 888 C CA . THR A 1 109 ? -2.174 6.347 -8.691 1.00 96.56 109 THR A CA 1
ATOM 889 C C . THR A 1 109 ? -2.396 6.004 -7.223 1.00 96.56 109 THR A C 1
ATOM 891 O O . THR A 1 109 ? -1.663 6.493 -6.371 1.00 96.56 109 THR A O 1
ATOM 894 N N . LEU A 1 110 ? -3.366 5.135 -6.917 1.00 97.44 110 LEU A N 1
ATOM 895 C CA . LEU A 1 110 ? -3.615 4.696 -5.546 1.00 97.44 110 LEU A CA 1
ATOM 896 C C . LEU A 1 110 ? -2.443 3.876 -4.992 1.00 97.44 110 LEU A C 1
ATOM 898 O O . LEU A 1 110 ? -2.038 4.103 -3.860 1.00 97.44 110 LEU A O 1
ATOM 902 N N . SER A 1 111 ? -1.865 2.963 -5.780 1.00 96.19 111 SER A N 1
ATOM 903 C CA . SER A 1 111 ? -0.662 2.215 -5.386 1.00 96.19 111 SER A CA 1
ATOM 904 C C . SER A 1 111 ? 0.499 3.140 -5.023 1.00 96.19 111 SER A C 1
ATOM 906 O O . SER A 1 111 ? 1.095 2.975 -3.961 1.00 96.19 111 SER A O 1
ATOM 908 N N . TRP A 1 112 ? 0.784 4.134 -5.868 1.00 95.75 112 TRP A N 1
ATOM 909 C CA . TRP A 1 112 ? 1.810 5.137 -5.588 1.00 95.75 112 TRP A CA 1
ATOM 910 C C . TRP A 1 112 ? 1.479 5.952 -4.333 1.00 95.75 112 TRP A C 1
ATOM 912 O O . TRP A 1 112 ? 2.313 6.056 -3.439 1.00 95.75 112 TRP A O 1
ATOM 922 N N . LEU A 1 113 ? 0.245 6.442 -4.201 1.00 96.19 113 LEU A N 1
ATOM 923 C CA . LEU A 1 113 ? -0.174 7.214 -3.033 1.00 96.19 113 LEU A CA 1
ATOM 924 C C . LEU A 1 113 ? -0.093 6.408 -1.727 1.00 96.19 113 LEU A C 1
ATOM 926 O O . LEU A 1 113 ? 0.272 6.959 -0.693 1.00 96.19 113 LEU A O 1
ATOM 930 N N . CYS A 1 114 ? -0.402 5.110 -1.746 1.00 96.12 114 CYS A N 1
ATOM 931 C CA . CYS A 1 114 ? -0.206 4.244 -0.584 1.00 96.12 114 CYS A CA 1
ATOM 932 C C . CYS A 1 114 ? 1.279 4.131 -0.204 1.00 96.12 114 CYS A C 1
ATOM 934 O O . CYS A 1 114 ? 1.593 4.135 0.984 1.00 96.12 114 CYS A O 1
ATOM 936 N N . ALA A 1 115 ? 2.190 4.070 -1.181 1.00 93.25 115 ALA A N 1
ATOM 937 C CA . ALA A 1 115 ? 3.627 4.091 -0.913 1.00 93.25 115 ALA A CA 1
ATOM 938 C C . ALA A 1 115 ? 4.077 5.436 -0.312 1.00 93.25 115 ALA A C 1
ATOM 940 O O . ALA A 1 115 ? 4.810 5.437 0.677 1.00 93.25 115 ALA A O 1
ATOM 941 N N . GLU A 1 116 ? 3.575 6.563 -0.829 1.00 93.44 116 GLU A N 1
ATOM 942 C CA . GLU A 1 116 ? 3.825 7.897 -0.257 1.00 93.44 116 GLU A CA 1
ATOM 943 C C . GLU A 1 116 ? 3.287 8.013 1.174 1.00 93.44 116 GLU A C 1
ATOM 945 O O . GLU A 1 116 ? 3.980 8.495 2.065 1.00 93.44 116 GLU A O 1
ATOM 950 N N . ALA A 1 117 ? 2.076 7.516 1.432 1.00 91.56 117 ALA A N 1
ATOM 951 C CA . ALA A 1 117 ? 1.489 7.516 2.768 1.00 91.56 117 ALA A CA 1
ATOM 952 C C . ALA A 1 117 ? 2.335 6.700 3.756 1.00 91.56 117 ALA A C 1
ATOM 954 O O . ALA A 1 117 ? 2.606 7.163 4.862 1.00 91.56 117 ALA A O 1
ATOM 955 N N . VAL A 1 118 ? 2.812 5.518 3.349 1.00 89.19 118 VAL A N 1
ATOM 956 C CA . VAL A 1 118 ? 3.738 4.709 4.156 1.00 89.19 118 VAL A CA 1
ATOM 957 C C . VAL A 1 118 ? 5.049 5.456 4.410 1.00 89.19 118 VAL A C 1
ATOM 959 O O . VAL A 1 118 ? 5.558 5.409 5.528 1.00 89.19 118 VAL A O 1
ATOM 962 N N . ALA A 1 119 ? 5.594 6.161 3.415 1.00 88.44 119 ALA A N 1
ATOM 963 C CA . ALA A 1 119 ? 6.796 6.972 3.591 1.00 88.44 119 ALA A CA 1
ATOM 964 C C . ALA A 1 119 ? 6.572 8.110 4.603 1.00 88.44 119 ALA A C 1
ATOM 966 O O . ALA A 1 119 ? 7.355 8.246 5.539 1.00 88.44 119 ALA A O 1
ATOM 967 N N . MET A 1 120 ? 5.466 8.851 4.490 1.00 87.50 120 MET A N 1
ATOM 968 C CA . MET A 1 120 ? 5.106 9.915 5.438 1.00 87.50 120 MET A CA 1
ATOM 969 C C . MET A 1 120 ? 4.882 9.390 6.861 1.00 87.50 120 MET A C 1
ATOM 971 O O . MET A 1 120 ? 5.245 10.055 7.823 1.00 87.50 120 MET A O 1
ATOM 975 N N . VAL A 1 121 ? 4.296 8.199 7.015 1.00 84.56 121 VAL A N 1
ATOM 976 C CA . VAL A 1 121 ? 4.122 7.570 8.333 1.00 84.56 121 VAL A CA 1
ATOM 977 C C . VAL A 1 121 ? 5.468 7.125 8.906 1.00 84.56 121 VAL A C 1
ATOM 979 O O . VAL A 1 121 ? 5.692 7.262 10.098 1.00 84.56 121 VAL A O 1
ATOM 982 N N . LYS A 1 122 ? 6.410 6.637 8.090 1.00 83.81 122 LYS A N 1
ATOM 983 C CA . LYS A 1 122 ? 7.762 6.297 8.574 1.00 83.81 122 LYS A CA 1
ATOM 984 C C . LYS A 1 122 ? 8.525 7.518 9.090 1.00 83.81 122 LYS A C 1
ATOM 986 O O . LYS A 1 122 ? 9.292 7.379 10.039 1.00 83.81 122 LYS A O 1
ATOM 991 N N . GLU A 1 123 ? 8.308 8.693 8.500 1.00 84.00 123 GLU A N 1
ATOM 992 C CA . GLU A 1 123 ? 8.926 9.952 8.944 1.00 84.00 123 GLU A CA 1
ATOM 993 C C . GLU A 1 123 ? 8.533 10.326 10.387 1.00 84.00 123 GLU A C 1
ATOM 995 O O . GLU A 1 123 ? 9.325 10.969 11.072 1.00 84.00 123 GLU A O 1
ATOM 1000 N N . SER A 1 124 ? 7.368 9.887 10.887 1.00 76.50 124 SER A N 1
ATOM 1001 C CA . SER A 1 124 ? 6.948 10.120 12.279 1.00 76.50 124 SER A CA 1
ATOM 1002 C C . SER A 1 124 ? 7.447 9.067 13.280 1.00 76.50 124 SER A C 1
ATOM 1004 O O . SER A 1 124 ? 7.132 9.151 14.464 1.00 76.50 124 SER A O 1
ATOM 1006 N N . GLY A 1 125 ? 8.231 8.080 12.831 1.00 79.44 125 GLY A N 1
ATOM 1007 C CA . GLY A 1 125 ? 8.884 7.082 13.685 1.00 79.44 125 GLY A CA 1
ATOM 1008 C C . GLY A 1 125 ? 8.006 6.064 14.442 1.00 79.44 125 GLY A C 1
ATOM 1009 O O . GLY A 1 125 ? 8.484 5.558 15.460 1.00 79.44 125 GLY A O 1
ATOM 1010 N N . PRO A 1 126 ? 6.775 5.707 14.020 1.00 84.25 126 PRO A N 1
ATOM 1011 C CA . PRO A 1 126 ? 6.009 4.673 14.703 1.00 84.25 126 PRO A CA 1
ATOM 1012 C C . PRO A 1 126 ? 6.685 3.306 14.560 1.00 84.25 126 PRO A C 1
ATOM 1014 O O . PRO A 1 126 ? 7.163 2.935 13.484 1.00 84.25 126 PRO A O 1
ATOM 1017 N N . ALA A 1 127 ? 6.670 2.518 15.633 1.00 88.94 127 ALA A N 1
ATOM 1018 C CA . ALA A 1 127 ? 7.098 1.125 15.610 1.00 88.94 127 ALA A CA 1
ATOM 1019 C C . ALA A 1 127 ? 5.882 0.196 15.690 1.00 88.94 127 ALA A C 1
ATOM 1021 O O . ALA A 1 127 ? 4.971 0.421 16.480 1.00 88.94 127 ALA A O 1
ATOM 1022 N N . LEU A 1 128 ? 5.883 -0.864 14.882 1.00 91.31 128 LEU A N 1
ATOM 1023 C CA . LEU A 1 128 ? 4.854 -1.903 14.908 1.00 91.31 128 LEU A CA 1
ATOM 1024 C C . LEU A 1 128 ? 5.427 -3.190 15.500 1.00 91.31 128 LEU A C 1
ATOM 1026 O O . LEU A 1 128 ? 6.566 -3.561 15.204 1.00 91.31 128 LEU A O 1
ATOM 1030 N N . ALA A 1 129 ? 4.627 -3.879 16.305 1.00 92.69 129 ALA A N 1
ATOM 1031 C CA . ALA A 1 129 ? 4.952 -5.187 16.856 1.00 92.69 129 ALA A CA 1
ATOM 1032 C C . ALA A 1 129 ? 3.744 -6.121 16.751 1.00 92.69 129 ALA A C 1
ATOM 1034 O O . ALA A 1 129 ? 2.604 -5.671 16.771 1.00 92.69 129 ALA A O 1
ATOM 1035 N N . PHE A 1 130 ? 3.993 -7.425 16.647 1.00 94.75 130 PHE A N 1
ATOM 1036 C CA . PHE A 1 130 ? 2.938 -8.426 16.776 1.00 94.75 130 PHE A CA 1
ATOM 1037 C C . PHE A 1 130 ? 2.883 -8.925 18.217 1.00 94.75 130 PHE A C 1
ATOM 1039 O O . PHE A 1 130 ? 3.902 -9.379 18.739 1.00 94.75 130 PHE A O 1
ATOM 1046 N N . ASP A 1 131 ? 1.703 -8.860 18.821 1.00 95.69 131 ASP A N 1
ATOM 1047 C CA . ASP A 1 131 ? 1.401 -9.442 20.119 1.00 95.69 131 ASP A CA 1
ATOM 1048 C C . ASP A 1 131 ? 0.732 -10.806 19.928 1.00 95.69 131 ASP A C 1
ATOM 1050 O O . ASP A 1 131 ? -0.431 -10.903 19.537 1.00 95.69 131 ASP A O 1
ATOM 1054 N N . SER A 1 132 ? 1.493 -11.866 20.201 1.00 94.50 132 SER A N 1
ATOM 1055 C CA . SER A 1 132 ? 1.021 -13.244 20.073 1.00 94.50 132 SER A CA 1
ATOM 1056 C C . SER A 1 132 ? 0.062 -13.679 21.177 1.00 94.50 132 SER A C 1
ATOM 1058 O O . SER A 1 132 ? -0.621 -14.681 20.992 1.00 94.50 132 SER A O 1
ATOM 1060 N N . GLU A 1 133 ? 0.029 -12.992 22.323 1.00 95.00 133 GLU A N 1
ATOM 1061 C CA . GLU A 1 133 ? -0.876 -13.353 23.422 1.00 95.00 133 GLU A CA 1
ATOM 1062 C C . GLU A 1 133 ? -2.305 -12.904 23.118 1.00 95.00 133 GLU A C 1
ATOM 1064 O O . GLU A 1 133 ? -3.251 -13.660 23.334 1.00 95.00 133 GLU A O 1
ATOM 1069 N N . ASN A 1 134 ? -2.447 -11.697 22.564 1.00 93.88 134 ASN A N 1
ATOM 1070 C CA . ASN A 1 134 ? -3.743 -11.110 22.219 1.00 93.88 134 ASN A CA 1
ATOM 1071 C C . ASN A 1 134 ? -4.104 -11.250 20.733 1.00 93.88 134 ASN A C 1
ATOM 1073 O O . ASN A 1 134 ? -5.190 -10.838 20.332 1.00 93.88 134 ASN A O 1
ATOM 1077 N N . ASP A 1 135 ? -3.211 -11.835 19.928 1.00 94.44 135 ASP A N 1
ATOM 1078 C CA . ASP A 1 135 ? -3.347 -11.998 18.479 1.00 94.44 135 ASP A CA 1
ATOM 1079 C C . ASP A 1 135 ? -3.680 -10.671 17.775 1.00 94.44 135 ASP A C 1
ATOM 1081 O O . ASP A 1 135 ? -4.677 -10.543 17.061 1.00 94.44 135 ASP A O 1
ATOM 1085 N N . GLN A 1 136 ? -2.850 -9.650 18.011 1.00 94.69 136 GLN A N 1
ATOM 1086 C CA . GLN A 1 136 ? -3.058 -8.279 17.529 1.00 94.69 136 GLN A CA 1
ATOM 1087 C C . GLN A 1 136 ? -1.751 -7.623 17.077 1.00 94.69 136 GLN A C 1
ATOM 1089 O O . GLN A 1 136 ? -0.654 -7.995 17.493 1.00 94.69 136 GLN A O 1
ATOM 1094 N N . ILE A 1 137 ? -1.864 -6.606 16.223 1.00 94.19 137 ILE A N 1
ATOM 1095 C CA . ILE A 1 137 ? -0.740 -5.729 15.885 1.00 94.19 137 ILE A CA 1
ATOM 1096 C C . ILE A 1 137 ? -0.788 -4.526 16.822 1.00 94.19 137 ILE A C 1
ATOM 1098 O O . ILE A 1 137 ? -1.813 -3.861 16.931 1.00 94.19 137 ILE A O 1
ATOM 1102 N N . LEU A 1 138 ? 0.326 -4.240 17.485 1.00 94.94 138 LEU A N 1
ATOM 1103 C CA . LEU A 1 138 ? 0.493 -3.094 18.364 1.00 94.94 138 LEU A CA 1
ATOM 1104 C C . LEU A 1 138 ? 1.257 -1.985 17.645 1.00 94.94 138 LEU A C 1
ATOM 1106 O O . LEU A 1 138 ? 2.249 -2.231 16.956 1.00 94.94 138 LEU A O 1
ATOM 1110 N N . LEU A 1 139 ? 0.804 -0.758 17.858 1.00 93.56 139 LEU A N 1
ATOM 1111 C CA . LEU A 1 139 ? 1.482 0.474 17.512 1.00 93.56 139 LEU A CA 1
ATOM 1112 C C . LEU A 1 139 ? 2.159 1.036 18.761 1.00 93.56 139 LEU A C 1
ATOM 1114 O O . LEU A 1 139 ? 1.520 1.228 19.796 1.00 93.56 139 LEU A O 1
ATOM 1118 N N . ARG A 1 140 ? 3.447 1.341 18.631 1.00 91.19 140 ARG A N 1
ATOM 1119 C CA . ARG A 1 140 ? 4.253 2.016 19.639 1.00 91.19 140 ARG A CA 1
ATOM 1120 C C . ARG A 1 140 ? 4.709 3.371 19.114 1.00 91.19 140 ARG A C 1
ATOM 1122 O O . ARG A 1 140 ? 5.344 3.436 18.059 1.00 91.19 140 ARG A O 1
ATOM 1129 N N . VAL A 1 141 ? 4.420 4.426 19.867 1.00 88.12 141 VAL A N 1
ATOM 1130 C CA . VAL A 1 141 ? 4.813 5.804 19.547 1.00 88.12 141 VAL A CA 1
ATOM 1131 C C . VAL A 1 141 ? 5.502 6.416 20.761 1.00 88.12 141 VAL A C 1
ATOM 1133 O O . VAL A 1 141 ? 5.053 6.225 21.887 1.00 88.12 141 VAL A O 1
ATOM 1136 N N . GLU A 1 142 ? 6.598 7.132 20.528 1.00 86.38 142 GLU A N 1
ATOM 1137 C CA . GLU A 1 142 ? 7.241 7.965 21.546 1.00 86.38 142 GLU A CA 1
ATOM 1138 C C . GLU A 1 142 ? 6.583 9.347 21.524 1.00 86.38 142 GLU A C 1
ATOM 1140 O O . GLU A 1 142 ? 6.628 10.038 20.504 1.00 86.38 142 GLU A O 1
ATOM 1145 N N . GLN A 1 143 ? 5.970 9.751 22.633 1.00 83.69 143 GLN A N 1
ATOM 1146 C CA . GLN A 1 143 ? 5.331 11.054 22.778 1.00 83.69 143 GLN A CA 1
ATOM 1147 C C . GLN A 1 143 ? 5.756 11.676 24.107 1.00 83.69 143 GLN A C 1
ATOM 1149 O O . GLN A 1 143 ? 5.607 11.065 25.156 1.00 83.69 143 GLN A O 1
ATOM 1154 N N . ASP A 1 144 ? 6.325 12.883 24.056 1.00 87.25 144 ASP A N 1
ATOM 1155 C CA . ASP A 1 144 ? 6.764 13.638 25.240 1.00 87.25 144 ASP A CA 1
ATOM 1156 C C . ASP A 1 144 ? 7.715 12.861 26.184 1.00 87.25 144 ASP A C 1
ATOM 1158 O O . ASP A 1 144 ? 7.786 13.123 27.382 1.00 87.25 144 ASP A O 1
ATOM 1162 N N . GLY A 1 145 ? 8.495 11.923 25.629 1.00 86.56 145 GLY A N 1
ATOM 1163 C CA . GLY A 1 145 ? 9.424 11.065 26.376 1.00 86.56 145 GLY A CA 1
ATOM 1164 C C . GLY A 1 145 ? 8.787 9.813 26.989 1.00 86.56 145 GLY A C 1
ATOM 1165 O O . GLY A 1 145 ? 9.483 9.060 27.671 1.00 86.56 145 GLY A O 1
ATOM 1166 N N . GLU A 1 146 ? 7.498 9.580 26.739 1.00 89.81 146 GLU A N 1
ATOM 1167 C CA . GLU A 1 146 ? 6.775 8.377 27.133 1.00 89.81 146 GLU A CA 1
ATOM 1168 C C . GLU A 1 146 ? 6.487 7.477 25.925 1.00 89.81 146 GLU A C 1
ATOM 1170 O O . GLU A 1 146 ? 6.070 7.921 24.852 1.00 89.81 146 GLU A O 1
ATOM 1175 N N . THR A 1 147 ? 6.668 6.173 26.124 1.00 90.25 147 THR A N 1
ATOM 1176 C CA . THR A 1 147 ? 6.297 5.152 25.147 1.00 90.25 147 THR A CA 1
ATOM 1177 C C . THR A 1 147 ? 4.814 4.807 25.299 1.00 90.25 147 THR A C 1
ATOM 1179 O O . THR A 1 147 ? 4.423 4.110 26.237 1.00 90.25 147 THR A O 1
ATOM 1182 N N . ILE A 1 148 ? 3.986 5.227 24.344 1.00 90.62 148 ILE A N 1
ATOM 1183 C CA . ILE A 1 148 ? 2.570 4.849 24.265 1.00 90.62 148 ILE A CA 1
ATOM 1184 C C . ILE A 1 148 ? 2.444 3.579 23.419 1.00 90.62 148 ILE A C 1
ATOM 1186 O O . ILE A 1 148 ? 2.981 3.506 22.312 1.00 90.62 148 ILE A O 1
ATOM 1190 N N . VAL A 1 149 ? 1.721 2.578 23.932 1.00 92.69 149 VAL A N 1
ATOM 1191 C CA . VAL A 1 149 ? 1.422 1.318 23.234 1.00 92.69 149 VAL A CA 1
ATOM 1192 C C . VAL A 1 149 ? -0.088 1.162 23.102 1.00 92.69 149 VAL A C 1
ATOM 1194 O O . VAL A 1 149 ? -0.811 1.239 24.092 1.00 92.69 149 VAL A O 1
ATOM 1197 N N . GLN A 1 150 ? -0.561 0.925 21.883 1.00 93.75 150 GLN A N 1
ATOM 1198 C CA . GLN A 1 150 ? -1.982 0.766 21.572 1.00 93.75 150 GLN A CA 1
ATOM 1199 C C . GLN A 1 150 ? -2.187 -0.233 20.433 1.00 93.75 150 GLN A C 1
ATOM 1201 O O . GLN A 1 150 ? -1.259 -0.513 19.678 1.00 93.75 150 GLN A O 1
ATOM 1206 N N . ILE A 1 151 ? -3.399 -0.769 20.288 1.00 94.25 151 ILE A N 1
ATOM 1207 C CA . ILE A 1 151 ? -3.742 -1.635 19.152 1.00 94.25 151 ILE A CA 1
ATOM 1208 C C . ILE A 1 151 ? -3.637 -0.805 17.874 1.00 94.25 151 ILE A C 1
ATOM 1210 O O . ILE A 1 151 ? -4.225 0.271 17.780 1.00 94.25 151 ILE A O 1
ATOM 1214 N N . ALA A 1 152 ? -2.872 -1.282 16.897 1.00 93.88 152 ALA A N 1
ATOM 1215 C CA . ALA A 1 152 ? -2.765 -0.633 15.606 1.00 93.88 152 ALA A CA 1
ATOM 1216 C C . ALA A 1 152 ? -4.114 -0.724 14.884 1.00 93.88 152 ALA A C 1
ATOM 1218 O O . ALA A 1 152 ? -4.589 -1.812 14.573 1.00 93.88 152 ALA A O 1
ATOM 1219 N N . THR A 1 153 ? -4.689 0.431 14.572 1.00 94.62 153 THR A N 1
ATOM 1220 C CA . THR A 1 153 ? -5.881 0.580 13.736 1.00 94.62 153 THR A CA 1
ATOM 1221 C C . THR A 1 153 ? -5.740 1.842 12.894 1.00 94.62 153 THR A C 1
ATOM 1223 O O . THR A 1 153 ? -5.065 2.801 13.288 1.00 94.62 153 THR A O 1
ATOM 1226 N N . LEU A 1 154 ? -6.379 1.869 11.726 1.00 92.75 154 LEU A N 1
ATOM 1227 C CA . LEU A 1 154 ? -6.436 3.052 10.874 1.00 92.75 154 LEU A CA 1
ATOM 1228 C C . LEU A 1 154 ? -7.139 4.232 11.554 1.00 92.75 154 LEU A C 1
ATOM 1230 O O . LEU A 1 154 ? -6.896 5.373 11.164 1.00 92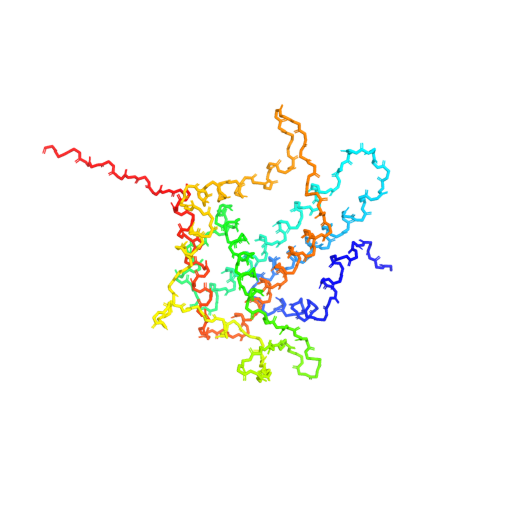.75 154 LEU A O 1
ATOM 1234 N N . GLY A 1 155 ? -7.972 3.987 12.571 1.00 90.25 155 GLY A N 1
ATOM 1235 C CA . GLY A 1 155 ? -8.601 5.044 13.371 1.00 90.25 155 GLY A CA 1
ATOM 1236 C C . GLY A 1 155 ? -7.597 5.952 14.092 1.00 90.25 155 GLY A C 1
ATOM 1237 O O . GLY A 1 155 ? -7.905 7.104 14.377 1.00 90.25 155 GLY A O 1
ATOM 1238 N N . LEU A 1 156 ? -6.374 5.467 14.324 1.00 88.12 156 LEU A N 1
ATOM 1239 C CA . LEU A 1 156 ? -5.289 6.233 14.947 1.00 88.12 156 LEU A CA 1
ATOM 1240 C C . LEU A 1 156 ? -4.546 7.134 13.953 1.00 88.12 156 LEU A C 1
ATOM 1242 O O . LEU A 1 156 ? -3.772 8.000 14.356 1.00 88.12 156 LEU A O 1
ATOM 1246 N N . LEU A 1 157 ? -4.748 6.916 12.652 1.00 86.94 157 LEU A N 1
ATOM 1247 C CA . LEU A 1 157 ? -4.088 7.663 11.590 1.00 86.94 157 LEU A CA 1
ATOM 1248 C C . LEU A 1 157 ? -4.980 8.826 11.156 1.00 86.94 157 LEU A C 1
ATOM 1250 O O . LEU A 1 157 ? -5.740 8.749 10.186 1.00 86.94 157 LEU A O 1
ATOM 1254 N N . GLU A 1 158 ? -4.863 9.924 11.894 1.00 86.56 158 GLU A N 1
ATOM 1255 C CA . GLU A 1 158 ? -5.506 11.191 11.566 1.00 86.56 158 GLU A CA 1
ATOM 1256 C C . GLU A 1 158 ? -4.506 12.171 10.951 1.00 86.56 158 GLU A C 1
ATOM 1258 O O . GLU A 1 158 ? -3.421 12.405 11.484 1.00 86.56 158 GLU A O 1
ATOM 1263 N N . TRP A 1 159 ? -4.898 12.803 9.845 1.00 85.19 159 TRP A N 1
ATOM 1264 C CA . TRP A 1 159 ? -4.133 13.898 9.254 1.00 85.19 159 TRP A CA 1
ATOM 1265 C C . TRP A 1 159 ? -4.808 15.228 9.540 1.00 85.19 159 TRP A C 1
ATOM 1267 O O . TRP A 1 159 ? -5.986 15.439 9.223 1.00 85.19 159 TRP A O 1
ATOM 1277 N N . ARG A 1 160 ? -4.025 16.141 10.113 1.00 86.62 160 ARG A N 1
ATOM 1278 C CA . ARG A 1 160 ? -4.463 17.480 10.491 1.00 86.62 160 ARG A CA 1
ATOM 1279 C C . ARG A 1 160 ? -3.664 18.537 9.744 1.00 86.62 160 ARG A C 1
ATOM 1281 O O . ARG A 1 160 ? -2.475 18.358 9.483 1.00 86.62 160 ARG A O 1
ATOM 1288 N N . ALA A 1 161 ? -4.340 19.619 9.382 1.00 83.25 161 ALA A N 1
ATOM 1289 C CA . ALA A 1 161 ? -3.707 20.831 8.890 1.00 83.25 161 ALA A CA 1
ATOM 1290 C C . ALA A 1 161 ? -2.969 21.543 10.045 1.00 83.25 161 ALA A C 1
ATOM 1292 O O . ALA A 1 161 ? -3.201 21.210 11.212 1.00 83.25 161 ALA A O 1
ATOM 1293 N N . PRO A 1 162 ? -2.095 22.529 9.759 1.00 82.31 162 PRO A N 1
ATOM 1294 C CA . PRO A 1 162 ? -1.371 23.270 10.799 1.00 82.31 162 PRO A CA 1
ATOM 1295 C C . PRO A 1 162 ? -2.273 23.959 11.834 1.00 82.31 162 PRO A C 1
ATOM 1297 O O . PRO A 1 162 ? -1.851 24.185 12.963 1.00 82.31 162 PRO A O 1
ATOM 1300 N N . ASP A 1 163 ? -3.517 24.271 11.469 1.00 86.25 163 ASP A N 1
ATOM 1301 C CA . ASP A 1 163 ? -4.536 24.852 12.352 1.00 86.25 163 ASP A CA 1
ATOM 1302 C C . ASP A 1 163 ? -5.305 23.806 13.191 1.00 86.25 163 ASP A C 1
ATOM 1304 O O . ASP A 1 163 ? -6.232 24.148 13.924 1.00 86.25 163 ASP A O 1
ATOM 1308 N N . GLY A 1 164 ? -4.938 22.524 13.086 1.00 83.50 164 GLY A N 1
ATOM 1309 C CA . GLY A 1 164 ? -5.561 21.408 13.797 1.00 83.50 164 GLY A CA 1
ATOM 1310 C C . GLY A 1 164 ? -6.822 20.842 13.137 1.00 83.50 164 GLY A C 1
ATOM 1311 O O . GLY A 1 164 ? -7.355 19.835 13.624 1.00 83.50 164 GLY A O 1
ATOM 1312 N N . THR A 1 165 ? -7.296 21.429 12.032 1.00 88.00 165 THR A N 1
ATOM 1313 C CA . THR A 1 165 ? -8.477 20.941 11.305 1.00 88.00 165 THR A CA 1
ATOM 1314 C C . THR A 1 165 ? -8.193 19.625 10.580 1.00 88.00 165 THR A C 1
ATOM 1316 O O . THR A 1 165 ? -7.066 19.341 10.175 1.00 88.00 165 THR A O 1
ATOM 1319 N N . GLN A 1 166 ? -9.217 18.780 10.432 1.00 85.06 166 GLN A N 1
ATOM 1320 C CA . GLN A 1 166 ? -9.087 17.516 9.705 1.00 85.06 166 GLN A CA 1
ATOM 1321 C C . GLN A 1 166 ? -8.845 17.779 8.215 1.00 85.06 166 GLN A C 1
ATOM 1323 O O . GLN A 1 166 ? -9.662 18.420 7.554 1.00 85.06 166 GLN A O 1
ATOM 1328 N N . LEU A 1 167 ? -7.754 17.232 7.670 1.00 88.94 167 LEU A N 1
ATOM 1329 C CA . LEU A 1 167 ? -7.493 17.296 6.235 1.00 88.94 167 LEU A CA 1
ATOM 1330 C C . LEU A 1 167 ? -8.536 16.486 5.459 1.00 88.94 167 LEU A C 1
ATOM 1332 O O . LEU A 1 167 ? -8.848 15.342 5.801 1.00 88.94 167 LEU A O 1
ATOM 1336 N N . GLY A 1 168 ? -9.065 17.090 4.393 1.00 89.25 168 GLY A N 1
ATOM 1337 C CA . GLY A 1 168 ? -9.976 16.432 3.454 1.00 89.25 168 GLY A CA 1
ATOM 1338 C C . GLY A 1 168 ? -9.262 15.678 2.326 1.00 89.25 168 GLY A C 1
ATOM 1339 O O . GLY A 1 168 ? -9.870 14.807 1.703 1.00 89.25 168 GLY A O 1
ATOM 1340 N N . SER A 1 169 ? -7.996 16.013 2.063 1.00 93.69 169 SER A N 1
ATOM 1341 C CA . SER A 1 169 ? -7.139 15.446 1.018 1.00 93.69 169 SER A CA 1
ATOM 1342 C C . SER A 1 169 ? -5.665 15.733 1.338 1.00 93.69 169 SER A C 1
ATOM 1344 O O . SER A 1 169 ? -5.362 16.656 2.094 1.00 93.69 169 SER A O 1
ATOM 1346 N N . LEU A 1 170 ? -4.759 14.945 0.761 1.00 94.31 170 LEU A N 1
ATOM 1347 C CA . LEU A 1 170 ? -3.310 15.166 0.759 1.00 94.31 170 LEU A CA 1
ATOM 1348 C C . LEU A 1 170 ? -2.812 15.716 -0.587 1.00 94.31 170 LEU A C 1
ATOM 1350 O O . LEU A 1 170 ? -1.603 15.825 -0.765 1.00 94.31 170 LEU A O 1
ATOM 1354 N N . ALA A 1 171 ? -3.699 16.036 -1.536 1.00 95.44 171 ALA A N 1
ATOM 1355 C CA . ALA A 1 171 ? -3.307 16.401 -2.898 1.00 95.44 171 ALA A CA 1
ATOM 1356 C C . ALA A 1 171 ? -2.304 17.560 -2.934 1.00 95.44 171 ALA A C 1
ATOM 1358 O O . ALA A 1 171 ? -1.232 17.385 -3.503 1.00 95.44 171 ALA A O 1
ATOM 1359 N N . ASP A 1 172 ? -2.588 18.674 -2.254 1.00 93.81 172 ASP A N 1
ATOM 1360 C CA . ASP A 1 172 ? -1.688 19.836 -2.215 1.00 93.81 172 ASP A CA 1
ATOM 1361 C C . ASP A 1 172 ? -0.316 19.476 -1.636 1.00 93.81 172 ASP A C 1
ATOM 1363 O O . ASP A 1 172 ? 0.715 19.830 -2.201 1.00 93.81 172 ASP A O 1
ATOM 1367 N N . LYS A 1 173 ? -0.293 18.681 -0.558 1.00 93.06 173 LYS A N 1
ATOM 1368 C CA . LYS A 1 173 ? 0.949 18.218 0.076 1.00 93.06 173 LYS A CA 1
ATOM 1369 C C . LYS A 1 173 ? 1.767 17.316 -0.854 1.00 93.06 173 LYS A C 1
ATOM 1371 O O . LYS A 1 173 ? 2.990 17.414 -0.886 1.00 93.06 173 LYS A O 1
ATOM 1376 N N . ILE A 1 174 ? 1.109 16.430 -1.603 1.00 95.00 174 ILE A N 1
ATOM 1377 C CA . ILE A 1 174 ? 1.761 15.571 -2.603 1.00 95.00 174 ILE A CA 1
ATOM 1378 C C . ILE A 1 174 ? 2.281 16.422 -3.768 1.00 95.00 174 ILE A C 1
ATOM 1380 O O . ILE A 1 174 ? 3.421 16.259 -4.189 1.00 95.00 174 ILE A O 1
ATOM 1384 N N . ILE A 1 175 ? 1.479 17.364 -4.261 1.00 95.88 175 ILE A N 1
ATOM 1385 C CA . ILE A 1 175 ? 1.863 18.292 -5.329 1.00 95.88 175 ILE A CA 1
ATOM 1386 C C . ILE A 1 175 ? 3.102 19.091 -4.925 1.00 95.88 175 ILE A C 1
ATOM 1388 O O . ILE A 1 175 ? 4.070 19.130 -5.681 1.00 95.88 175 ILE A O 1
ATOM 1392 N N . GLU A 1 176 ? 3.115 19.658 -3.722 1.00 94.62 176 GLU A N 1
ATOM 1393 C CA . GLU A 1 176 ? 4.259 20.391 -3.183 1.00 94.62 176 GLU A CA 1
ATOM 1394 C C . GLU A 1 176 ? 5.504 19.499 -3.067 1.00 94.62 176 GLU A C 1
ATOM 1396 O O . GLU A 1 176 ? 6.565 19.851 -3.585 1.00 94.62 176 GLU A O 1
ATOM 1401 N N . ARG A 1 177 ? 5.370 18.305 -2.468 1.00 93.38 177 ARG A N 1
ATOM 1402 C CA . ARG A 1 177 ? 6.483 17.358 -2.265 1.00 93.38 177 ARG A CA 1
ATOM 1403 C C . ARG A 1 177 ? 7.161 16.936 -3.571 1.00 93.38 177 ARG A C 1
ATOM 1405 O O . ARG A 1 177 ? 8.356 16.651 -3.565 1.00 93.38 177 ARG A O 1
ATOM 1412 N N . HIS A 1 178 ? 6.421 16.905 -4.678 1.00 95.50 178 HIS A N 1
ATOM 1413 C CA . HIS A 1 178 ? 6.925 16.484 -5.987 1.00 95.50 178 HIS A CA 1
ATOM 1414 C C . HIS A 1 178 ? 7.203 17.643 -6.957 1.00 95.50 178 HIS A C 1
ATOM 1416 O O . HIS A 1 178 ? 7.466 17.395 -8.130 1.00 95.50 178 HIS A O 1
ATOM 1422 N N . GLY A 1 179 ? 7.203 18.896 -6.488 1.00 94.88 179 GLY A N 1
ATOM 1423 C CA . GLY A 1 179 ? 7.617 20.044 -7.302 1.00 94.88 179 GLY A CA 1
ATOM 1424 C C . GLY A 1 179 ? 6.533 20.617 -8.221 1.00 94.88 179 GLY A C 1
ATOM 1425 O O . GLY A 1 179 ? 6.853 21.308 -9.186 1.00 94.88 179 GLY A O 1
ATOM 1426 N N . GLY A 1 180 ? 5.257 20.365 -7.924 1.00 96.25 180 GLY A N 1
ATOM 1427 C CA . GLY A 1 180 ? 4.109 20.982 -8.590 1.00 96.25 180 GLY A CA 1
ATOM 1428 C C . GLY A 1 180 ? 3.269 20.030 -9.446 1.00 96.25 180 GLY A C 1
ATOM 1429 O O . GLY A 1 180 ? 3.584 18.856 -9.646 1.00 96.25 180 GLY A O 1
ATOM 1430 N N . GLU A 1 181 ? 2.156 20.557 -9.966 1.00 96.94 181 GLU A N 1
ATOM 1431 C CA . GLU A 1 181 ? 1.140 19.775 -10.686 1.00 96.94 181 GLU A CA 1
ATOM 1432 C C . GLU A 1 181 ? 1.685 19.087 -11.942 1.00 96.94 181 GLU A C 1
ATOM 1434 O O . GLU A 1 181 ? 1.297 17.960 -12.245 1.00 96.94 181 GLU A O 1
ATOM 1439 N N . GLY A 1 182 ? 2.603 19.741 -12.662 1.00 96.88 182 GLY A N 1
ATOM 1440 C CA . GLY A 1 182 ? 3.196 19.200 -13.887 1.00 96.88 182 GLY A CA 1
ATOM 1441 C C . GLY A 1 182 ? 3.985 17.910 -13.650 1.00 96.88 182 GLY A C 1
ATOM 1442 O O . GLY A 1 182 ? 3.815 16.939 -14.393 1.00 96.88 182 GLY A O 1
ATOM 1443 N N . GLU A 1 183 ? 4.790 17.867 -12.587 1.00 96.75 183 GLU A N 1
ATOM 1444 C CA . GLU A 1 183 ? 5.564 16.676 -12.222 1.00 96.75 183 GLU A CA 1
ATOM 1445 C C . GLU A 1 183 ? 4.657 15.563 -11.693 1.00 96.75 183 GLU A C 1
ATOM 1447 O O . GLU A 1 183 ? 4.778 14.416 -12.121 1.00 96.75 183 GLU A O 1
ATOM 1452 N N . VAL A 1 184 ? 3.661 15.889 -10.863 1.00 96.62 184 VAL A N 1
ATOM 1453 C CA . VAL A 1 184 ? 2.650 14.909 -10.430 1.00 96.62 184 VAL A CA 1
ATOM 1454 C C . VAL A 1 184 ? 1.884 14.326 -11.619 1.00 96.62 184 VAL A C 1
ATOM 1456 O O . VAL A 1 184 ? 1.706 13.110 -11.708 1.00 96.62 184 VAL A O 1
ATOM 1459 N N . ALA A 1 185 ? 1.454 15.162 -12.567 1.00 96.62 185 ALA A N 1
ATOM 1460 C CA . ALA A 1 185 ? 0.766 14.714 -13.772 1.00 96.62 185 ALA A CA 1
ATOM 1461 C C . ALA A 1 185 ? 1.628 13.743 -14.589 1.00 96.62 185 ALA A C 1
ATOM 1463 O O . ALA A 1 185 ? 1.119 12.744 -15.110 1.00 96.62 185 ALA A O 1
ATOM 1464 N N . LYS A 1 186 ? 2.932 14.023 -14.694 1.00 95.44 186 LYS A N 1
ATOM 1465 C CA . LYS A 1 186 ? 3.907 13.152 -15.351 1.00 95.44 186 LYS A CA 1
ATOM 1466 C C . LYS A 1 186 ? 4.065 11.829 -14.603 1.00 95.44 186 LYS A C 1
ATOM 1468 O O . LYS A 1 186 ? 3.901 10.788 -15.231 1.00 95.44 186 LYS A O 1
ATOM 1473 N N . ILE A 1 187 ? 4.267 11.857 -13.284 1.00 94.31 187 ILE A N 1
ATOM 1474 C CA . ILE A 1 187 ? 4.374 10.658 -12.435 1.00 94.31 187 ILE A CA 1
ATOM 1475 C C . ILE A 1 187 ? 3.140 9.765 -12.597 1.00 94.31 187 ILE A C 1
ATOM 1477 O O . ILE A 1 187 ? 3.271 8.568 -12.841 1.00 94.31 187 ILE A O 1
ATOM 1481 N N . VAL A 1 188 ? 1.931 10.328 -12.534 1.00 94.62 188 VAL A N 1
ATOM 1482 C CA . VAL A 1 188 ? 0.680 9.569 -12.704 1.00 94.62 188 VAL A CA 1
ATOM 1483 C C . VAL A 1 188 ? 0.598 8.914 -14.089 1.00 94.62 188 VAL A C 1
ATOM 1485 O O . VAL A 1 188 ? 0.237 7.738 -14.204 1.00 94.62 188 VAL A O 1
ATOM 1488 N N . LYS A 1 189 ? 0.951 9.645 -15.155 1.00 94.00 189 LYS A N 1
ATOM 1489 C CA . LYS A 1 189 ? 0.965 9.115 -16.530 1.00 94.00 189 LYS A CA 1
ATOM 1490 C C . LYS A 1 189 ? 2.020 8.026 -16.713 1.00 94.00 189 LYS A C 1
ATOM 1492 O O . LYS A 1 189 ? 1.744 6.998 -17.343 1.00 94.00 189 LYS A O 1
ATOM 1497 N N . ASP A 1 190 ? 3.204 8.235 -16.151 1.00 90.50 190 ASP A N 1
ATOM 1498 C CA . ASP A 1 190 ? 4.306 7.286 -16.213 1.00 90.50 190 ASP A CA 1
ATOM 1499 C C . ASP A 1 190 ? 3.980 6.020 -15.431 1.00 90.50 190 ASP A C 1
ATOM 1501 O O . ASP A 1 190 ? 4.085 4.939 -15.998 1.00 90.50 190 ASP A O 1
ATOM 1505 N N . ASN A 1 191 ? 3.444 6.123 -14.215 1.00 89.31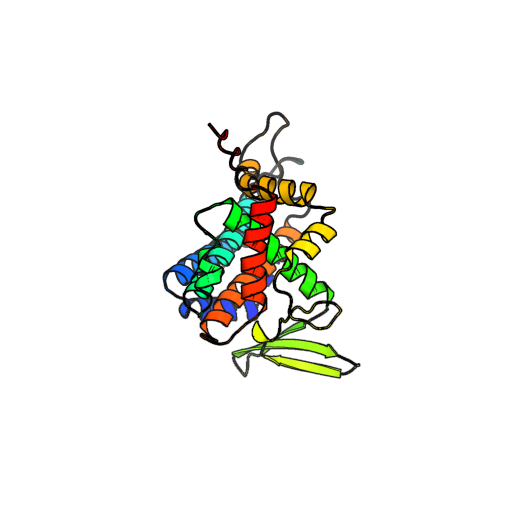 191 ASN A N 1
ATOM 1506 C CA . ASN A 1 191 ? 3.004 4.971 -13.426 1.00 89.31 191 ASN A CA 1
ATOM 1507 C C . ASN A 1 191 ? 1.893 4.181 -14.128 1.00 89.31 191 ASN A C 1
ATOM 1509 O O . ASN A 1 191 ? 1.949 2.955 -14.185 1.00 89.31 191 ASN A O 1
ATOM 1513 N N . GLY A 1 192 ? 0.915 4.864 -14.735 1.00 85.94 192 GLY A N 1
ATOM 1514 C CA . GLY A 1 192 ? -0.148 4.223 -15.519 1.00 85.94 192 GLY A CA 1
ATOM 1515 C C . GLY A 1 192 ? 0.314 3.549 -16.815 1.00 85.94 192 GLY A C 1
ATOM 1516 O O . GLY A 1 192 ? -0.475 2.873 -17.464 1.00 85.94 192 GLY A O 1
ATOM 1517 N N . THR A 1 193 ? 1.574 3.712 -17.216 1.00 84.75 193 THR A N 1
ATOM 1518 C CA . THR A 1 193 ? 2.169 2.978 -18.347 1.00 84.75 193 THR A CA 1
ATOM 1519 C C . THR A 1 193 ? 3.390 2.154 -17.939 1.00 84.75 193 THR A C 1
ATOM 1521 O O . THR A 1 193 ? 3.854 1.324 -18.719 1.00 84.75 193 THR A O 1
ATOM 1524 N N . GLY A 1 194 ? 3.888 2.341 -16.716 1.00 79.81 194 GLY A N 1
ATOM 1525 C CA . GLY A 1 194 ? 5.187 1.879 -16.241 1.00 79.81 194 GLY A CA 1
ATOM 1526 C C . GLY A 1 194 ? 5.305 0.367 -16.229 1.00 79.81 194 GLY A C 1
ATOM 1527 O O . GLY A 1 194 ? 6.297 -0.167 -16.709 1.00 79.81 194 GLY A O 1
ATOM 1528 N N . ARG A 1 195 ? 4.257 -0.338 -15.791 1.00 78.31 195 ARG A N 1
ATOM 1529 C CA . ARG A 1 195 ? 4.243 -1.806 -15.780 1.00 78.31 195 ARG A CA 1
ATOM 1530 C C . ARG A 1 195 ? 4.360 -2.401 -17.188 1.00 78.31 195 ARG A C 1
ATOM 1532 O O . ARG A 1 195 ? 5.072 -3.380 -17.386 1.00 78.31 195 ARG A O 1
ATOM 1539 N N . ASN A 1 196 ? 3.684 -1.799 -18.169 1.00 75.12 196 ASN A N 1
ATOM 1540 C CA . ASN A 1 196 ? 3.796 -2.225 -19.563 1.00 75.12 196 ASN A CA 1
ATOM 1541 C C . ASN A 1 196 ? 5.174 -1.853 -20.115 1.00 75.12 196 ASN A C 1
ATOM 1543 O O . ASN A 1 196 ? 5.844 -2.712 -20.674 1.00 75.12 196 ASN A O 1
ATOM 1547 N N . LYS A 1 197 ? 5.631 -0.612 -19.888 1.00 79.69 197 LYS A N 1
ATOM 1548 C CA . LYS A 1 197 ? 6.971 -0.156 -20.286 1.00 79.69 197 LYS A CA 1
ATOM 1549 C C . LYS A 1 197 ? 8.056 -1.104 -19.769 1.00 79.69 197 LYS A C 1
ATOM 1551 O O . LYS A 1 197 ? 8.919 -1.468 -20.550 1.00 79.69 197 LYS A O 1
ATOM 1556 N N . LEU A 1 198 ? 7.960 -1.565 -18.516 1.00 79.06 198 LEU A N 1
ATOM 1557 C CA . LEU A 1 198 ? 8.920 -2.474 -17.881 1.00 79.06 198 LEU A CA 1
ATOM 1558 C C . LEU A 1 198 ? 9.168 -3.757 -18.693 1.00 79.06 198 LEU A C 1
ATOM 1560 O O . LEU A 1 198 ? 10.293 -4.242 -18.721 1.00 79.06 198 LEU A O 1
ATOM 1564 N N . MET A 1 199 ? 8.135 -4.291 -19.352 1.00 77.88 199 MET A N 1
ATOM 1565 C CA . MET A 1 199 ? 8.188 -5.571 -20.069 1.00 77.88 199 MET A CA 1
ATOM 1566 C C . MET A 1 199 ? 8.598 -5.451 -21.542 1.00 77.88 199 MET A C 1
ATOM 1568 O O . MET A 1 199 ? 8.916 -6.468 -22.159 1.00 77.88 199 MET A O 1
ATOM 1572 N N . TYR A 1 200 ? 8.572 -4.249 -22.124 1.00 77.44 200 TYR A N 1
ATOM 1573 C CA . TYR A 1 200 ? 8.855 -4.040 -23.544 1.00 77.44 200 TYR A CA 1
ATOM 1574 C C . TYR A 1 200 ? 10.202 -3.346 -23.756 1.00 77.44 200 TYR A C 1
ATOM 1576 O O . TYR A 1 200 ? 10.603 -2.466 -22.998 1.00 77.44 200 TYR A O 1
ATOM 1584 N N . ALA A 1 201 ? 10.892 -3.730 -24.831 1.00 71.12 201 ALA A N 1
ATOM 1585 C CA . ALA A 1 201 ? 12.031 -2.971 -25.327 1.00 71.12 201 ALA A CA 1
ATOM 1586 C C . ALA A 1 201 ? 11.563 -1.603 -25.846 1.00 71.12 201 ALA A C 1
ATOM 1588 O O . ALA A 1 201 ? 10.472 -1.484 -26.409 1.00 71.12 201 ALA A O 1
ATOM 1589 N N . THR A 1 202 ? 12.397 -0.585 -25.675 1.00 73.81 202 THR A N 1
ATOM 1590 C CA . THR A 1 202 ? 12.218 0.734 -26.281 1.00 73.81 202 THR A CA 1
ATOM 1591 C C . THR A 1 202 ? 13.197 0.908 -27.438 1.00 73.81 202 THR A C 1
ATOM 1593 O O . THR A 1 202 ? 14.161 0.152 -27.576 1.00 73.81 202 THR A O 1
ATOM 1596 N N . ASP A 1 203 ? 13.012 1.967 -28.229 1.00 76.56 203 ASP A N 1
ATOM 1597 C CA . ASP A 1 203 ? 13.961 2.355 -29.285 1.00 76.56 203 ASP A CA 1
ATOM 1598 C C . ASP A 1 203 ? 15.373 2.659 -28.739 1.00 76.56 203 ASP A C 1
ATOM 1600 O O . ASP A 1 203 ? 16.340 2.724 -29.495 1.00 76.56 203 ASP A O 1
ATOM 1604 N N . THR A 1 204 ? 15.507 2.826 -27.418 1.00 76.12 204 THR A N 1
ATOM 1605 C CA . THR A 1 204 ? 16.770 3.088 -26.715 1.00 76.12 204 THR A CA 1
ATOM 1606 C C . THR A 1 204 ? 17.329 1.864 -25.977 1.00 76.12 204 THR A C 1
ATOM 1608 O O . THR A 1 204 ? 18.340 1.997 -25.291 1.00 76.12 204 THR A O 1
ATOM 1611 N N . GLY A 1 205 ? 16.701 0.685 -26.087 1.00 71.88 205 GLY A N 1
ATOM 1612 C CA . GLY A 1 205 ? 17.192 -0.576 -25.516 1.00 71.88 205 GLY A CA 1
ATOM 1613 C C . GLY A 1 205 ? 16.198 -1.306 -24.605 1.00 71.88 205 GLY A C 1
ATOM 1614 O O . GLY A 1 205 ? 14.993 -1.069 -24.632 1.00 71.88 205 GLY A O 1
ATOM 1615 N N . PHE A 1 206 ? 16.710 -2.236 -23.796 1.00 72.88 206 PHE A N 1
ATOM 1616 C CA . PHE A 1 206 ? 15.913 -3.006 -22.834 1.00 72.88 206 PHE A CA 1
ATOM 1617 C C . PHE A 1 206 ? 15.984 -2.366 -21.448 1.00 72.88 206 PHE A C 1
ATOM 1619 O O . PHE A 1 206 ? 17.058 -1.960 -21.002 1.00 72.88 206 PHE A O 1
ATOM 1626 N N . LEU A 1 207 ? 14.856 -2.318 -20.738 1.00 75.81 207 LEU A N 1
ATOM 1627 C CA . LEU A 1 207 ? 14.866 -1.948 -19.327 1.00 75.81 207 LEU A CA 1
ATOM 1628 C C . LEU A 1 207 ? 15.500 -3.069 -18.501 1.00 75.81 207 LEU A C 1
ATOM 1630 O O . LEU A 1 207 ? 15.252 -4.249 -18.728 1.00 75.81 207 LEU A O 1
ATOM 1634 N N . THR A 1 208 ? 16.316 -2.689 -17.523 1.00 76.12 208 THR A N 1
ATOM 1635 C CA . THR A 1 208 ? 17.090 -3.629 -16.695 1.00 76.12 208 THR A CA 1
ATOM 1636 C C . THR A 1 208 ? 16.504 -3.827 -15.298 1.00 76.12 208 THR A C 1
ATOM 1638 O O . THR A 1 208 ? 17.140 -4.443 -14.444 1.00 76.12 208 THR A O 1
ATOM 1641 N N . GLY A 1 209 ? 15.318 -3.268 -15.039 1.00 80.31 209 GLY A N 1
ATOM 1642 C CA . GLY A 1 209 ? 14.733 -3.196 -13.701 1.00 80.31 209 GLY A CA 1
ATOM 1643 C C . GLY A 1 209 ? 15.518 -2.275 -12.749 1.00 80.31 209 GLY A C 1
ATOM 1644 O O . GLY A 1 209 ? 16.416 -1.547 -13.188 1.00 80.31 209 GLY A O 1
ATOM 1645 N N . PRO A 1 210 ? 15.178 -2.281 -11.449 1.00 84.44 210 PRO A N 1
ATOM 1646 C CA . PRO A 1 210 ? 15.829 -1.438 -10.449 1.00 84.44 210 PRO A CA 1
ATOM 1647 C C . PRO A 1 210 ? 17.302 -1.809 -10.241 1.00 84.44 210 PRO A C 1
ATOM 1649 O O . PRO A 1 210 ? 17.713 -2.958 -10.432 1.00 84.44 210 PRO A O 1
ATOM 1652 N N . LEU A 1 211 ? 18.118 -0.829 -9.833 1.00 82.69 211 LEU A N 1
ATOM 1653 C CA . LEU A 1 211 ? 19.530 -1.055 -9.500 1.00 82.69 211 LEU A CA 1
ATOM 1654 C C . LEU A 1 211 ? 19.692 -1.882 -8.219 1.00 82.69 211 LEU A C 1
ATOM 1656 O O . LEU A 1 211 ? 20.573 -2.740 -8.174 1.00 82.69 211 LEU A O 1
ATOM 1660 N N . ASP A 1 212 ? 18.818 -1.658 -7.243 1.00 87.88 212 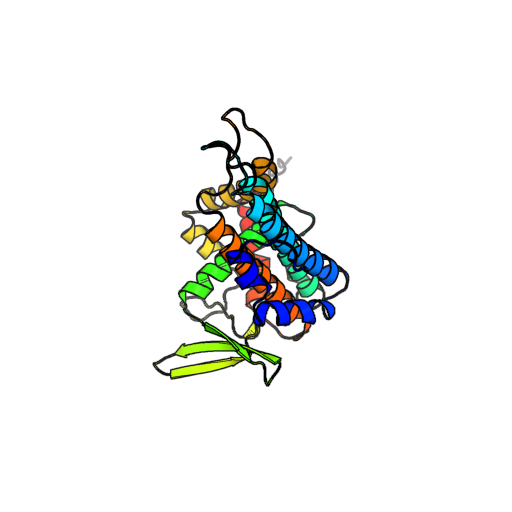ASP A N 1
ATOM 1661 C CA . ASP A 1 212 ? 18.771 -2.351 -5.959 1.00 87.88 212 ASP A CA 1
ATOM 1662 C C . ASP A 1 212 ? 17.455 -3.140 -5.867 1.00 87.88 212 ASP A C 1
ATOM 1664 O O . ASP A 1 212 ? 16.429 -2.631 -5.412 1.00 87.88 212 ASP A O 1
ATOM 1668 N N . LEU A 1 213 ? 17.458 -4.367 -6.405 1.00 87.31 213 LEU A N 1
ATOM 1669 C CA . LEU A 1 213 ? 16.259 -5.207 -6.415 1.00 87.31 213 LEU A CA 1
ATOM 1670 C C . LEU A 1 213 ? 15.864 -5.630 -4.993 1.00 87.31 213 LEU A C 1
ATOM 1672 O O . LEU A 1 213 ? 14.675 -5.694 -4.696 1.00 87.31 213 LEU A O 1
ATOM 1676 N N . GLU A 1 214 ? 16.831 -5.896 -4.116 1.00 89.25 214 GLU A N 1
ATOM 1677 C CA . GLU A 1 214 ? 16.586 -6.333 -2.737 1.00 89.25 214 GLU A CA 1
ATOM 1678 C C . GLU A 1 214 ? 15.824 -5.273 -1.939 1.00 89.25 214 GLU A C 1
ATOM 1680 O O . GLU A 1 214 ? 14.822 -5.579 -1.283 1.00 89.25 214 GLU A O 1
ATOM 1685 N N . ASN A 1 215 ? 16.240 -4.007 -2.043 1.00 90.56 215 ASN A N 1
ATOM 1686 C CA . ASN A 1 215 ? 15.520 -2.914 -1.408 1.00 90.56 215 ASN A CA 1
ATOM 1687 C C . ASN A 1 215 ? 14.103 -2.750 -1.973 1.00 90.56 215 ASN A C 1
ATOM 1689 O O . ASN A 1 215 ? 13.157 -2.610 -1.197 1.00 90.56 215 ASN A O 1
ATOM 1693 N N . GLU A 1 216 ? 13.935 -2.823 -3.296 1.00 91.06 216 GLU A N 1
ATOM 1694 C CA . GLU A 1 216 ? 12.615 -2.743 -3.934 1.00 91.06 216 GLU A CA 1
ATOM 1695 C C . GLU A 1 216 ? 11.687 -3.886 -3.500 1.00 91.06 216 GLU A C 1
ATOM 1697 O O . GLU A 1 216 ? 10.543 -3.640 -3.114 1.00 91.06 216 GLU A O 1
ATOM 1702 N N . LEU A 1 217 ? 12.182 -5.130 -3.489 1.00 92.19 217 LEU A N 1
ATOM 1703 C CA . LEU A 1 217 ? 11.449 -6.303 -2.999 1.00 92.19 217 LEU A CA 1
ATOM 1704 C C . LEU A 1 217 ? 10.973 -6.080 -1.563 1.00 92.19 217 LEU A C 1
ATOM 1706 O O . LEU A 1 217 ? 9.801 -6.301 -1.260 1.00 92.19 217 LEU A O 1
ATOM 1710 N N . ARG A 1 218 ? 11.865 -5.614 -0.686 1.00 94.38 218 ARG A N 1
ATOM 1711 C CA . ARG A 1 218 ? 11.562 -5.384 0.727 1.00 94.38 218 ARG A CA 1
ATOM 1712 C C . ARG A 1 218 ? 10.539 -4.269 0.925 1.00 94.38 218 ARG A C 1
ATOM 1714 O O . ARG A 1 218 ? 9.566 -4.459 1.657 1.00 94.38 218 ARG A O 1
ATOM 1721 N N . GLU A 1 219 ? 10.749 -3.106 0.318 1.00 94.00 219 GLU A N 1
ATOM 1722 C CA . GLU A 1 219 ? 9.906 -1.933 0.561 1.00 94.00 219 GLU A CA 1
ATOM 1723 C C . GLU A 1 219 ? 8.528 -2.067 -0.098 1.00 94.00 219 GLU A C 1
ATOM 1725 O O . GLU A 1 219 ? 7.519 -1.796 0.560 1.00 94.00 219 GLU A O 1
ATOM 1730 N N . LEU A 1 220 ? 8.437 -2.587 -1.328 1.00 94.88 220 LEU A N 1
ATOM 1731 C CA . LEU A 1 220 ? 7.139 -2.855 -1.959 1.00 94.88 220 LEU A CA 1
ATOM 1732 C C . LEU A 1 220 ? 6.383 -3.990 -1.267 1.00 94.88 220 LEU A C 1
ATOM 1734 O O . LEU A 1 220 ? 5.161 -3.895 -1.141 1.00 94.88 220 LEU A O 1
ATOM 1738 N N . ALA A 1 221 ? 7.062 -5.028 -0.764 1.00 96.62 221 ALA A N 1
ATOM 1739 C CA . ALA A 1 221 ? 6.398 -6.070 0.019 1.00 96.62 221 ALA A CA 1
ATOM 1740 C C . ALA A 1 221 ? 5.828 -5.518 1.333 1.00 96.62 221 ALA A C 1
ATOM 1742 O O . ALA A 1 221 ? 4.678 -5.811 1.660 1.00 96.62 221 ALA A O 1
ATOM 1743 N N . LYS A 1 222 ? 6.578 -4.671 2.057 1.00 95.44 222 LYS A N 1
ATOM 1744 C CA . LYS A 1 222 ? 6.082 -4.006 3.278 1.00 95.44 222 LYS A CA 1
ATOM 1745 C C . LYS A 1 222 ? 4.865 -3.137 2.980 1.00 95.44 222 LYS A C 1
ATOM 1747 O O . LYS A 1 222 ? 3.859 -3.252 3.674 1.00 95.44 222 LYS A O 1
ATOM 1752 N N . THR A 1 223 ? 4.932 -2.308 1.938 1.00 96.50 223 THR A N 1
ATOM 1753 C CA . THR A 1 223 ? 3.808 -1.458 1.521 1.00 96.50 223 THR A CA 1
ATOM 1754 C C . THR A 1 223 ? 2.599 -2.304 1.128 1.00 96.50 223 THR A C 1
ATOM 1756 O O . THR A 1 223 ? 1.493 -2.037 1.586 1.00 96.50 223 THR A O 1
ATOM 1759 N N . THR A 1 224 ? 2.800 -3.371 0.350 1.00 98.00 224 THR A N 1
ATOM 1760 C CA . THR A 1 224 ? 1.725 -4.294 -0.051 1.00 98.00 224 THR A CA 1
ATOM 1761 C C . THR A 1 224 ? 1.058 -4.926 1.170 1.00 98.00 224 THR A C 1
ATOM 1763 O O . THR A 1 224 ? -0.165 -4.892 1.279 1.00 98.00 224 THR A O 1
ATOM 1766 N N . MET A 1 225 ? 1.840 -5.439 2.124 1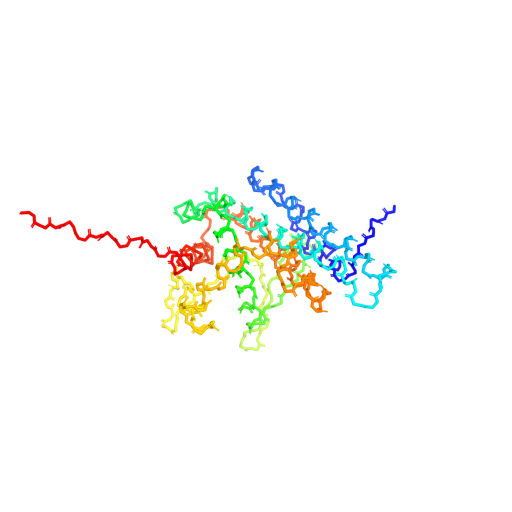.00 97.31 225 MET A N 1
ATOM 1767 C CA . MET A 1 225 ? 1.297 -6.012 3.358 1.00 97.31 225 MET A CA 1
ATOM 1768 C C . MET A 1 225 ? 0.596 -4.970 4.234 1.00 97.31 225 MET A C 1
ATOM 1770 O O . MET A 1 225 ? -0.446 -5.279 4.800 1.00 97.31 225 MET A O 1
ATOM 1774 N N . GLY A 1 226 ? 1.105 -3.737 4.301 1.00 95.69 226 GLY A N 1
ATOM 1775 C CA . GLY A 1 226 ? 0.443 -2.631 4.998 1.00 95.69 226 GLY A CA 1
ATOM 1776 C C . GLY A 1 226 ? -0.902 -2.249 4.371 1.00 95.69 226 GLY A C 1
ATOM 1777 O O . GLY A 1 226 ? -1.868 -1.997 5.082 1.00 95.69 226 GLY A O 1
ATOM 1778 N N . VAL A 1 227 ? -1.009 -2.275 3.040 1.00 97.88 227 VAL A N 1
ATOM 1779 C CA . VAL A 1 227 ? -2.282 -2.046 2.335 1.00 97.88 227 VAL A CA 1
ATOM 1780 C C . VAL A 1 227 ? -3.267 -3.195 2.572 1.00 97.88 227 VAL A C 1
ATOM 1782 O O . VAL A 1 227 ? -4.457 -2.949 2.760 1.00 97.88 227 VAL A O 1
ATOM 1785 N N . LEU A 1 228 ? -2.795 -4.446 2.592 1.00 98.50 228 LEU A N 1
ATOM 1786 C CA . LEU A 1 228 ? -3.639 -5.593 2.943 1.00 98.50 228 LEU A CA 1
ATOM 1787 C C . LEU A 1 228 ? -4.107 -5.528 4.401 1.00 98.50 228 LEU A C 1
ATOM 1789 O O . LEU A 1 228 ? -5.280 -5.778 4.661 1.00 98.50 228 LEU A O 1
ATOM 1793 N N . TRP A 1 229 ? -3.228 -5.130 5.324 1.00 97.56 229 TRP A N 1
ATOM 1794 C CA . TRP A 1 229 ? -3.595 -4.850 6.710 1.00 97.56 229 TRP A CA 1
ATOM 1795 C C . TRP A 1 229 ? -4.682 -3.776 6.785 1.00 97.56 229 TRP A C 1
ATOM 1797 O O . TRP A 1 229 ? -5.696 -3.997 7.431 1.00 97.56 229 TRP A O 1
ATOM 1807 N N . ALA A 1 230 ? -4.543 -2.671 6.049 1.00 97.19 230 ALA A N 1
ATOM 1808 C CA . ALA A 1 230 ? -5.567 -1.630 5.996 1.00 97.19 230 ALA A CA 1
ATOM 1809 C C . ALA A 1 230 ? -6.915 -2.161 5.467 1.00 97.19 230 ALA A C 1
ATOM 1811 O O . ALA A 1 230 ? -7.975 -1.781 5.955 1.00 97.19 230 ALA A O 1
ATOM 1812 N N . ALA A 1 231 ? -6.899 -3.065 4.481 1.00 98.25 231 ALA A N 1
ATOM 1813 C CA . ALA A 1 231 ? -8.118 -3.694 3.978 1.00 98.25 231 ALA A CA 1
ATOM 1814 C C . ALA A 1 231 ? -8.793 -4.596 5.028 1.00 98.25 231 ALA A C 1
ATOM 1816 O O . ALA A 1 231 ? -10.024 -4.635 5.071 1.00 98.25 231 ALA A O 1
ATOM 1817 N N . VAL A 1 232 ? -7.996 -5.305 5.838 1.00 98.25 232 VAL A N 1
ATOM 1818 C CA . VAL A 1 232 ? -8.440 -6.134 6.972 1.00 98.25 232 VAL A CA 1
ATOM 1819 C C . VAL A 1 232 ? -8.998 -5.261 8.092 1.00 98.25 232 VAL A C 1
ATOM 1821 O O . VAL A 1 232 ? -10.138 -5.466 8.488 1.00 98.25 232 VAL A O 1
ATOM 1824 N N . ASP A 1 233 ? -8.265 -4.235 8.521 1.00 97.31 233 ASP A N 1
ATOM 1825 C CA . ASP A 1 233 ? -8.662 -3.336 9.610 1.00 97.31 233 ASP A CA 1
ATOM 1826 C C . ASP A 1 233 ? -10.017 -2.658 9.333 1.00 97.31 233 ASP A C 1
ATOM 1828 O O . ASP A 1 233 ? -10.892 -2.642 10.193 1.00 97.31 233 ASP A O 1
ATOM 1832 N N . ILE A 1 234 ? -10.255 -2.203 8.095 1.00 96.88 234 ILE A N 1
ATOM 1833 C CA . ILE A 1 234 ? -11.555 -1.645 7.667 1.00 96.88 234 ILE A CA 1
ATOM 1834 C C . ILE A 1 234 ? -12.686 -2.685 7.703 1.00 96.88 234 ILE A C 1
ATOM 1836 O O . ILE A 1 234 ? -13.860 -2.334 7.859 1.00 96.88 234 ILE A O 1
ATOM 1840 N N . ALA A 1 235 ? -12.376 -3.954 7.448 1.00 96.69 235 ALA A N 1
ATOM 1841 C CA . ALA A 1 235 ? -13.366 -5.023 7.486 1.00 96.69 235 ALA A CA 1
ATOM 1842 C C . ALA A 1 235 ? -13.700 -5.423 8.932 1.00 96.69 235 ALA A C 1
ATOM 1844 O O . ALA A 1 235 ? -14.878 -5.630 9.223 1.00 96.69 235 ALA A O 1
ATOM 1845 N N . GLU A 1 236 ? -12.703 -5.475 9.824 1.00 95.56 236 GLU A N 1
ATOM 1846 C CA . GLU A 1 236 ? -12.883 -5.743 11.261 1.00 95.56 236 GLU A CA 1
ATOM 1847 C C . GLU A 1 236 ? -13.662 -4.616 11.948 1.00 95.56 236 GLU A C 1
ATOM 1849 O O . GLU A 1 236 ? -14.638 -4.879 12.648 1.00 95.56 236 GLU A O 1
ATOM 1854 N N . HIS A 1 237 ? -13.317 -3.360 11.663 1.00 95.38 237 HIS A N 1
ATOM 1855 C CA . HIS A 1 237 ? -13.933 -2.169 12.258 1.00 95.38 237 HIS A CA 1
ATOM 1856 C C . HIS A 1 237 ? -15.041 -1.591 11.365 1.00 95.38 237 HIS A C 1
ATOM 1858 O O . HIS A 1 237 ? -15.153 -0.382 11.139 1.00 95.38 237 HIS A O 1
ATOM 1864 N N . LYS A 1 238 ? -15.867 -2.466 10.780 1.00 94.19 238 LYS A N 1
ATOM 1865 C CA . LYS A 1 238 ? -16.910 -2.057 9.834 1.00 94.19 238 LYS A CA 1
ATOM 1866 C C . LYS A 1 238 ? -17.877 -1.049 10.465 1.00 94.19 238 LYS A C 1
ATOM 1868 O O . LYS A 1 238 ? -18.573 -1.350 11.428 1.00 94.19 238 LYS A O 1
ATOM 1873 N N . GLY A 1 239 ? -18.013 0.109 9.820 1.00 90.31 239 GLY A N 1
ATOM 1874 C CA . GLY A 1 239 ? -18.883 1.198 10.272 1.00 90.31 239 GLY A CA 1
ATOM 1875 C C . GLY A 1 239 ? -18.188 2.211 11.182 1.00 90.31 239 GLY A C 1
ATOM 1876 O O . GLY A 1 239 ? -18.725 3.302 11.374 1.00 90.31 239 GLY A O 1
ATOM 1877 N N . GLU A 1 240 ? -16.987 1.907 11.670 1.00 93.38 240 GLU A N 1
ATOM 1878 C CA . GLU A 1 240 ? -16.134 2.884 12.336 1.00 93.38 240 GLU A CA 1
ATOM 1879 C C . GLU A 1 240 ? -15.439 3.764 11.296 1.00 93.38 240 GLU A C 1
ATOM 1881 O O . GLU A 1 240 ? -15.052 3.316 10.210 1.00 93.38 240 GLU A O 1
ATOM 1886 N N . ARG A 1 241 ? -15.312 5.056 11.611 1.00 91.56 241 ARG A N 1
ATOM 1887 C CA . ARG A 1 241 ? -14.697 6.030 10.711 1.00 91.56 241 ARG A CA 1
ATOM 1888 C C . ARG A 1 241 ? -13.182 6.066 10.919 1.00 91.56 241 ARG A C 1
ATOM 1890 O O . ARG A 1 241 ? -12.715 6.427 11.989 1.00 91.56 241 ARG A O 1
ATOM 1897 N N . ALA A 1 242 ? -12.440 5.849 9.842 1.00 93.62 242 ALA A N 1
ATOM 1898 C CA . ALA A 1 242 ? -11.002 6.027 9.715 1.00 93.62 242 ALA A CA 1
ATOM 1899 C C . ALA A 1 242 ? -10.731 7.115 8.664 1.00 93.62 242 ALA A C 1
ATOM 1901 O O . ALA A 1 242 ? -10.897 6.901 7.458 1.00 93.62 242 ALA A O 1
ATOM 1902 N N . GLN A 1 243 ? -10.334 8.308 9.120 1.00 93.88 243 GLN A N 1
ATOM 1903 C CA . GLN A 1 243 ? -10.154 9.492 8.266 1.00 93.88 243 GLN A CA 1
ATOM 1904 C C . GLN A 1 243 ? -9.170 9.233 7.113 1.00 93.88 243 GLN A C 1
ATOM 1906 O O . GLN A 1 243 ? -9.426 9.643 5.978 1.00 93.88 243 GLN A O 1
ATOM 1911 N N . ILE A 1 244 ? -8.074 8.520 7.386 1.00 93.94 244 ILE A N 1
ATOM 1912 C CA . ILE A 1 244 ? -7.052 8.140 6.402 1.00 93.94 244 ILE A CA 1
ATOM 1913 C C . ILE A 1 244 ? -7.645 7.534 5.126 1.00 93.94 244 ILE A C 1
ATOM 1915 O O . ILE A 1 244 ? -7.210 7.871 4.027 1.00 93.94 244 ILE A O 1
ATOM 1919 N N . ILE A 1 245 ? -8.680 6.701 5.230 1.00 95.50 245 ILE A N 1
ATOM 1920 C CA . ILE A 1 245 ? -9.282 6.047 4.064 1.00 95.50 245 ILE A CA 1
ATOM 1921 C C . ILE A 1 245 ? -10.004 7.051 3.174 1.00 95.50 245 ILE A C 1
ATOM 1923 O O . ILE A 1 245 ? -9.853 7.025 1.952 1.00 95.50 245 ILE A O 1
ATOM 1927 N N . GLU A 1 246 ? -10.744 7.985 3.768 1.00 95.12 246 GLU A N 1
ATOM 1928 C CA . GLU A 1 246 ? -11.404 9.055 3.021 1.00 95.12 246 GLU A CA 1
ATOM 1929 C C . GLU A 1 246 ? -10.379 9.943 2.315 1.00 95.12 246 GLU A C 1
ATOM 1931 O O . GLU A 1 246 ? -10.537 10.243 1.130 1.00 95.12 246 GLU A O 1
ATOM 1936 N N . VAL A 1 247 ? -9.324 10.320 3.038 1.00 95.81 247 VAL A N 1
ATOM 1937 C CA . VAL A 1 247 ? -8.244 11.177 2.550 1.00 95.81 247 VAL A CA 1
ATOM 1938 C C . VAL A 1 247 ? -7.524 10.526 1.374 1.00 95.81 247 VAL A C 1
ATOM 1940 O O . VAL A 1 247 ? -7.422 11.138 0.312 1.00 95.81 247 VAL A O 1
ATOM 1943 N N . ILE A 1 248 ? -7.083 9.274 1.506 1.00 96.56 248 ILE A N 1
ATOM 1944 C CA . ILE A 1 248 ? -6.343 8.558 0.458 1.00 96.56 248 ILE A CA 1
ATOM 1945 C C . ILE A 1 248 ? -7.201 8.367 -0.800 1.00 96.56 248 ILE A C 1
ATOM 1947 O O . ILE A 1 248 ? -6.752 8.632 -1.920 1.00 96.56 248 ILE A O 1
ATOM 1951 N N . LEU A 1 249 ? -8.467 7.970 -0.641 1.00 97.12 249 LEU A N 1
ATOM 1952 C CA . LEU A 1 249 ? -9.364 7.765 -1.780 1.00 97.12 249 LEU A CA 1
ATOM 1953 C C . LEU A 1 249 ? -9.727 9.083 -2.484 1.00 97.12 249 LEU A C 1
ATOM 1955 O O . LEU A 1 249 ? -9.800 9.107 -3.713 1.00 97.12 249 LEU A O 1
ATOM 1959 N N . ARG A 1 250 ? -9.929 10.186 -1.744 1.00 97.12 250 ARG A N 1
ATOM 1960 C CA . ARG A 1 250 ? -10.155 11.522 -2.335 1.00 97.12 250 ARG A CA 1
ATOM 1961 C C . ARG A 1 250 ? -8.922 12.018 -3.075 1.00 97.12 250 ARG A C 1
ATOM 1963 O O . ARG A 1 250 ? -9.02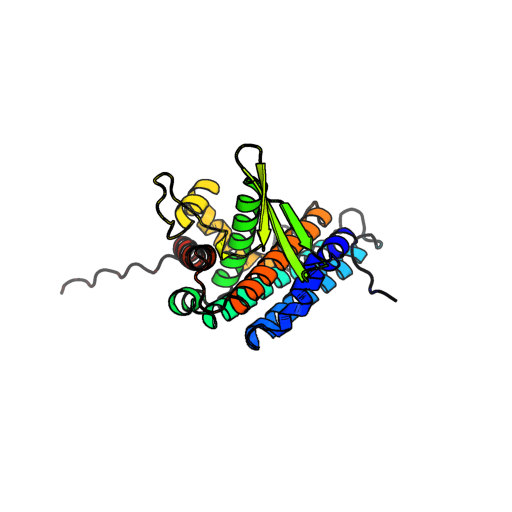8 12.359 -4.252 1.00 97.12 250 ARG A O 1
ATOM 1970 N N . THR A 1 251 ? -7.765 11.945 -2.423 1.00 97.56 251 THR A N 1
ATOM 1971 C CA . THR A 1 251 ? -6.473 12.345 -2.992 1.00 97.56 251 THR A CA 1
ATOM 1972 C C . THR A 1 251 ? -6.208 11.602 -4.301 1.00 97.56 251 THR A C 1
ATOM 1974 O O . THR A 1 251 ? -5.864 12.218 -5.300 1.00 97.56 251 THR A O 1
ATOM 1977 N N . THR A 1 252 ? -6.476 10.293 -4.359 1.00 97.75 252 THR A N 1
ATOM 1978 C CA . THR A 1 252 ? -6.331 9.496 -5.595 1.00 97.75 252 THR A CA 1
ATOM 1979 C C . THR A 1 252 ? -7.127 10.082 -6.766 1.00 97.75 252 THR A C 1
ATOM 1981 O O . THR A 1 252 ? -6.633 10.161 -7.892 1.00 97.75 252 THR A O 1
ATOM 1984 N N . VAL A 1 253 ? -8.375 10.491 -6.520 1.00 97.00 253 VAL A N 1
ATOM 1985 C CA . VAL A 1 253 ? -9.250 11.063 -7.554 1.00 97.00 253 VAL A CA 1
ATOM 1986 C C . VAL A 1 253 ? -8.751 12.439 -7.991 1.00 97.00 253 VAL A C 1
ATOM 1988 O O . VAL A 1 253 ? -8.810 12.760 -9.176 1.00 97.00 253 VAL A O 1
ATOM 1991 N N . GLU A 1 254 ? -8.276 13.249 -7.051 1.00 97.19 254 GLU A N 1
ATOM 1992 C CA . GLU A 1 254 ? -7.736 14.585 -7.314 1.00 97.19 254 GLU A CA 1
ATOM 1993 C C . GLU A 1 254 ? -6.441 14.516 -8.127 1.00 97.19 254 GLU A C 1
ATOM 1995 O O . GLU A 1 254 ? -6.377 15.111 -9.200 1.00 97.19 254 GLU A O 1
ATOM 2000 N N . LEU A 1 255 ? -5.470 13.695 -7.717 1.00 97.00 255 LEU A N 1
ATOM 2001 C CA . LEU A 1 255 ? -4.204 13.523 -8.440 1.00 97.00 255 LEU A CA 1
ATOM 2002 C C . LEU A 1 255 ? -4.418 12.973 -9.857 1.00 97.00 255 LEU A C 1
ATOM 2004 O O . LEU A 1 255 ? -3.752 13.394 -10.803 1.00 97.00 255 LEU A O 1
ATOM 2008 N N . LYS A 1 256 ? -5.407 12.092 -10.056 1.00 95.12 256 LYS A N 1
ATOM 2009 C CA . LYS A 1 256 ? -5.771 11.678 -11.415 1.00 95.12 256 LYS A CA 1
ATOM 2010 C C . LYS A 1 256 ? -6.311 12.847 -12.244 1.00 95.12 256 LYS A C 1
ATOM 2012 O O . LYS A 1 256 ? -5.975 12.943 -13.421 1.00 95.12 256 LYS A O 1
ATOM 2017 N N . LYS A 1 257 ? -7.157 13.713 -11.678 1.00 95.56 257 LYS A N 1
ATOM 2018 C CA . LYS A 1 257 ? -7.683 14.886 -12.399 1.00 95.56 257 LYS A CA 1
ATOM 2019 C C . LYS A 1 257 ? -6.580 15.873 -12.764 1.00 95.56 257 LYS A C 1
ATOM 2021 O O . LYS A 1 257 ? -6.665 16.458 -13.832 1.00 95.56 257 LYS A O 1
ATOM 2026 N N . VAL A 1 258 ? -5.548 16.008 -11.933 1.00 94.69 258 VAL A N 1
ATOM 2027 C CA . VAL A 1 258 ? -4.350 16.792 -12.275 1.00 94.69 258 VAL A CA 1
ATOM 2028 C C . VAL A 1 258 ? -3.684 16.227 -13.536 1.00 94.69 258 VAL A C 1
ATOM 2030 O O . VAL A 1 258 ? -3.358 16.964 -14.462 1.00 94.69 258 VAL A O 1
ATOM 2033 N N . ALA A 1 259 ? -3.548 14.902 -13.638 1.00 94.12 259 ALA A N 1
ATOM 2034 C CA . ALA A 1 259 ? -2.960 14.262 -14.816 1.00 94.12 259 ALA A CA 1
ATOM 2035 C C . ALA A 1 259 ? -3.864 14.288 -16.064 1.00 94.12 259 ALA A C 1
ATOM 2037 O O . ALA A 1 259 ? -3.372 14.379 -17.195 1.00 94.12 259 ALA A O 1
ATOM 2038 N N . PHE A 1 260 ? -5.176 14.190 -15.856 1.00 94.00 260 PHE A N 1
ATOM 2039 C CA . PHE A 1 260 ? -6.205 14.099 -16.889 1.00 94.00 260 PHE A CA 1
ATOM 2040 C C . PHE A 1 260 ? -7.344 15.078 -16.577 1.00 94.00 260 PHE A C 1
ATOM 2042 O O . PHE A 1 260 ? -8.418 14.647 -16.130 1.00 94.00 260 PHE A O 1
ATOM 2049 N N . PRO A 1 261 ? -7.123 16.389 -16.774 1.00 88.62 261 PRO A N 1
ATOM 2050 C CA . PRO A 1 261 ? -8.148 17.383 -16.507 1.00 88.62 261 PRO A CA 1
ATOM 2051 C C . PRO A 1 261 ? -9.368 17.121 -17.399 1.00 88.62 261 PRO A C 1
ATOM 2053 O O . PRO A 1 261 ? -9.215 16.712 -18.556 1.00 88.62 261 PRO A O 1
ATOM 2056 N N . PRO A 1 262 ? -10.596 17.300 -16.880 1.00 84.19 262 PRO A N 1
ATOM 2057 C CA . PRO A 1 262 ? -11.787 17.208 -17.711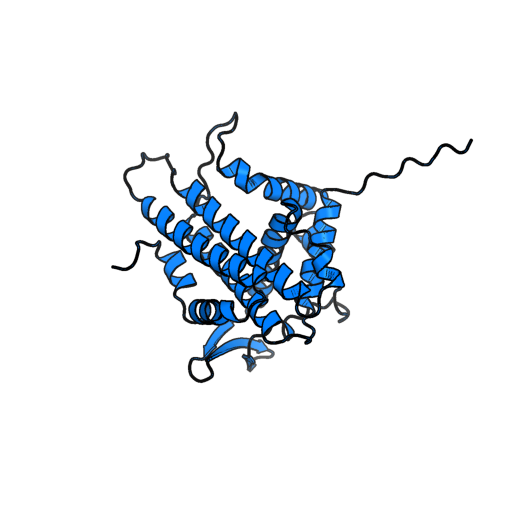 1.00 84.19 262 PRO A CA 1
ATOM 2058 C C . PRO A 1 262 ? -11.686 18.229 -18.845 1.00 84.19 262 PRO A C 1
ATOM 2060 O O . PRO A 1 262 ? -11.248 19.354 -18.618 1.00 84.19 262 PRO A O 1
ATOM 2063 N N . ALA A 1 263 ? -12.093 17.837 -20.055 1.00 78.12 263 ALA A N 1
ATOM 2064 C CA . ALA A 1 263 ? -12.126 18.756 -21.185 1.00 78.12 263 ALA A CA 1
ATOM 2065 C C . ALA A 1 263 ? -12.938 20.002 -20.803 1.00 78.12 263 ALA A C 1
ATOM 2067 O O . ALA A 1 263 ? -14.078 19.878 -20.337 1.00 78.12 263 ALA A O 1
ATOM 2068 N N . GLU A 1 264 ? -12.352 21.187 -20.983 1.00 75.50 264 GLU A N 1
ATOM 2069 C CA . GLU A 1 264 ? -13.102 22.431 -20.873 1.00 75.50 264 GLU A CA 1
ATOM 2070 C C . GLU A 1 264 ? -14.263 22.348 -21.860 1.00 75.50 264 GLU A C 1
ATOM 2072 O O . GLU A 1 264 ? -14.076 22.093 -23.053 1.00 75.50 264 GLU A O 1
ATOM 2077 N N . LYS A 1 265 ? -15.494 22.494 -21.364 1.00 63.22 265 LYS A N 1
ATOM 2078 C CA . LYS A 1 265 ? -16.631 22.651 -22.265 1.00 63.22 265 LYS A CA 1
ATOM 2079 C C . LYS A 1 265 ? -16.375 23.945 -23.028 1.00 63.22 265 LYS A C 1
ATOM 2081 O O . LYS A 1 265 ? -16.419 25.005 -22.406 1.00 63.22 265 LYS A O 1
ATOM 2086 N N . CYS A 1 266 ? -16.109 23.861 -24.335 1.00 53.50 266 CYS A N 1
ATOM 2087 C CA . CYS A 1 266 ? -16.139 25.040 -25.195 1.00 53.50 266 CYS A CA 1
ATOM 2088 C C . CYS A 1 266 ? -17.431 25.806 -24.876 1.00 53.50 266 CYS A C 1
ATOM 2090 O O . CYS A 1 266 ? -18.499 25.177 -24.867 1.00 53.50 266 CYS A O 1
ATOM 2092 N N . PRO A 1 267 ? -17.358 27.111 -24.561 1.00 63.47 267 PRO A N 1
ATOM 2093 C CA . PRO A 1 267 ? -18.559 27.905 -24.398 1.00 63.47 267 PRO A CA 1
ATOM 2094 C C . PRO A 1 267 ? -19.373 27.744 -25.678 1.00 63.47 267 PRO A C 1
ATOM 2096 O O . PRO A 1 267 ? -18.846 27.938 -26.772 1.00 63.47 267 PRO A O 1
ATOM 2099 N N . ALA A 1 268 ? -20.627 27.308 -25.542 1.00 61.19 268 ALA A N 1
ATOM 2100 C CA . ALA A 1 268 ? -21.545 27.298 -26.665 1.00 61.19 268 ALA A CA 1
ATOM 2101 C C . ALA A 1 268 ? -21.584 28.729 -27.206 1.00 61.19 268 ALA A C 1
ATOM 2103 O O . ALA A 1 268 ? -21.882 29.652 -26.444 1.00 61.19 268 ALA A O 1
ATOM 2104 N N . GLU A 1 269 ? -21.208 28.909 -28.472 1.00 54.59 269 GLU A N 1
ATOM 2105 C CA . GLU A 1 269 ? -21.344 30.194 -29.147 1.00 54.59 269 GLU A CA 1
ATOM 2106 C C . GLU A 1 269 ? -22.795 30.644 -28.962 1.00 54.59 269 GLU A C 1
ATOM 2108 O O . GLU A 1 269 ? -23.733 29.935 -29.338 1.00 54.59 269 GLU A O 1
ATOM 2113 N N . ALA A 1 270 ? -22.978 31.766 -28.266 1.00 57.16 270 ALA A N 1
ATOM 2114 C CA . ALA A 1 270 ? -24.284 32.373 -28.100 1.00 57.16 270 ALA A CA 1
ATOM 2115 C C . ALA A 1 270 ? -24.747 32.823 -29.491 1.00 57.16 270 ALA A C 1
ATOM 2117 O O . ALA A 1 270 ? -24.169 33.752 -30.057 1.00 57.16 270 ALA A O 1
ATOM 2118 N N . GLY A 1 271 ? -25.712 32.090 -30.050 1.00 58.00 271 GLY A N 1
ATOM 2119 C CA . GLY A 1 271 ? -26.413 32.455 -31.282 1.00 58.00 271 GLY A CA 1
ATOM 2120 C C . GLY A 1 271 ? -27.359 33.630 -31.094 1.00 58.00 271 GLY A C 1
ATOM 2121 O O . GLY A 1 271 ? -27.772 33.887 -29.938 1.00 58.00 271 GLY A O 1
#

Foldseek 3Di:
DPQQFAPLLCCLCVDLLNVLLLVLLVLADPQLSVLLVLLSVLLRVLRNLVVCQPPDDPDPCLPSQLSSLLSLLSSLLSLVVSQLRLCCVQPNVVLSVLQDSVQLLLSLLLSVLLLVVVVVVVVQPWDWDQDPVVSFIWIWHQDPNDIDIDTDALQVDFDADPVRHGDQACQVVVQVVQVHLVRLLVVSVCSSCVSVQSPDADPVGHDSHDPCSSVVSNSSSNSSSVSSVNSSRSSVNRPDDRSVSSHSSNSSSVSVCSNPPPPDDDPDPDD

Organism: NCBI:txid2710650

pLDDT: mean 89.6, std 10.97, range [44.0, 98.62]

Radius of gyration: 19.86 Å; chains: 1; bounding box: 54×61×58 Å

Sequence (271 aa):
MTEPMNEDLRRVVESNMAKWVRERIEILPEKARYRAHNAVRCLYWAGGIATLEDTKYREGERGYRVPATFMLTHALEEAVAALVVSARESGYREVARKVRIEDHYHKTTLSWLCAEAVAMVKESGPALAFDSENDQILLRVEQDGETIVQIATLGLLEWRAPDGTQLGSLADKIIERHGGEGEVAKIVKDNGTGRNKLMYATDTGFLTGPLDLENELRELAKTTMGVLWAAVDIAEHKGERAQIIEVILRTTVELKKVAFPPAEKCPAEAG

Secondary structure (DSSP, 8-state):
-PPP--HHHHHHHTSHHHHHHHHHGGGS-HHHHHHHHHHHHHHHHHHHHHTTTTSS--TT--TTHHHHHHHHHHHHHHHHHHHHHHHHHTT-HHHHTTS-TTSHHHHHHHHHHHHHHHHHHHHT--EEEEETTTTEEEEEEEETTEEEEEE--GGG---B-TTSPBPS-SHHHHHHHTTSHHHHHHHHHHHHHHHHHHHS-BTTB-----S-HHHHHHHHHHHHHHHHHHHHHHHHTTT---HHHHHHHHHHHHHHHHHSPPPP-PPPP--